Protein AF-J2W4T3-F1 (afdb_monomer_lite)

Structure (mmCIF, N/CA/C/O backbone):
data_AF-J2W4T3-F1
#
_entry.id   AF-J2W4T3-F1
#
loop_
_atom_site.group_PDB
_atom_site.id
_atom_site.type_symbol
_atom_site.label_atom_id
_atom_site.label_alt_id
_atom_site.label_comp_id
_atom_site.label_asym_id
_atom_site.label_entity_id
_atom_site.label_seq_id
_atom_site.pdbx_PDB_ins_code
_atom_site.Cartn_x
_atom_site.Cartn_y
_atom_site.Cartn_z
_atom_site.occupancy
_atom_site.B_iso_or_equiv
_atom_site.auth_seq_id
_atom_site.auth_comp_id
_atom_site.auth_asym_id
_atom_site.auth_atom_id
_atom_site.pdbx_PDB_model_num
ATOM 1 N N . MET A 1 1 ? -8.873 -14.951 1.286 1.00 55.41 1 MET A N 1
ATOM 2 C CA . MET A 1 1 ? -9.995 -14.727 2.225 1.00 55.41 1 MET A CA 1
ATOM 3 C C . MET A 1 1 ? -11.202 -14.258 1.427 1.00 55.41 1 MET A C 1
ATOM 5 O O . MET A 1 1 ? -11.009 -13.581 0.425 1.00 55.41 1 MET A O 1
ATOM 9 N N . SER A 1 2 ? -12.417 -14.657 1.803 1.00 77.69 2 SER A N 1
ATOM 10 C CA . SER A 1 2 ? -13.647 -14.138 1.191 1.00 77.69 2 SER A CA 1
ATOM 11 C C . SER A 1 2 ? -13.849 -12.677 1.593 1.00 77.69 2 SER A C 1
ATOM 13 O O . SER A 1 2 ? -13.756 -12.369 2.780 1.00 77.69 2 SER A O 1
ATOM 15 N N . GLN A 1 3 ? -14.115 -11.795 0.626 1.00 90.12 3 GLN A N 1
ATOM 16 C CA . GLN A 1 3 ? -14.359 -10.380 0.916 1.00 90.12 3 GLN A CA 1
ATOM 17 C C . GLN A 1 3 ? -15.660 -10.198 1.709 1.00 90.12 3 GLN A C 1
ATOM 19 O O . GLN A 1 3 ? -16.648 -10.890 1.461 1.00 90.12 3 GLN A O 1
ATOM 24 N N . ILE A 1 4 ? -15.676 -9.234 2.626 1.00 94.81 4 ILE A N 1
ATOM 25 C CA . ILE A 1 4 ? -16.878 -8.778 3.334 1.00 94.81 4 ILE A CA 1
ATOM 26 C C . ILE A 1 4 ? -17.495 -7.645 2.508 1.00 94.81 4 ILE A C 1
ATOM 28 O O . ILE A 1 4 ? -16.775 -6.778 2.019 1.00 94.81 4 ILE A O 1
ATOM 32 N N . SER A 1 5 ? -18.811 -7.616 2.305 1.00 96.75 5 SER A N 1
ATOM 33 C CA . SER A 1 5 ? -19.434 -6.466 1.631 1.00 96.75 5 SER A CA 1
ATOM 34 C C . SER A 1 5 ? -19.466 -5.246 2.550 1.00 96.75 5 SER A C 1
ATOM 36 O O . SER A 1 5 ? -19.695 -5.372 3.755 1.00 96.75 5 SER A O 1
ATOM 38 N N . LEU A 1 6 ? -19.282 -4.046 1.994 1.00 97.06 6 LEU A N 1
ATOM 39 C CA . LEU A 1 6 ? -19.360 -2.801 2.759 1.00 97.06 6 LEU A CA 1
ATOM 40 C C . LEU A 1 6 ? -20.733 -2.636 3.424 1.00 97.06 6 LEU A C 1
ATOM 42 O O . LEU A 1 6 ? -20.820 -2.158 4.550 1.00 97.06 6 LEU A O 1
ATOM 46 N N . THR A 1 7 ? -21.803 -3.095 2.771 1.00 97.12 7 THR A N 1
ATOM 47 C CA . THR A 1 7 ? -23.155 -3.116 3.343 1.00 97.12 7 THR A CA 1
ATOM 48 C C . THR A 1 7 ? -23.229 -3.986 4.598 1.00 97.12 7 THR A C 1
ATOM 50 O O . THR A 1 7 ? -23.752 -3.533 5.615 1.00 97.12 7 THR A O 1
ATOM 53 N N . ALA A 1 8 ? -22.670 -5.202 4.563 1.00 96.88 8 ALA A N 1
ATOM 54 C CA . ALA A 1 8 ? -22.619 -6.072 5.738 1.00 96.88 8 ALA A CA 1
ATOM 55 C C . ALA A 1 8 ? -21.753 -5.463 6.850 1.00 96.88 8 ALA A C 1
ATOM 57 O O . ALA A 1 8 ? -22.151 -5.464 8.012 1.00 96.88 8 ALA A O 1
ATOM 58 N N . LEU A 1 9 ? -20.611 -4.875 6.489 1.00 96.81 9 LEU A N 1
ATOM 59 C CA . LEU A 1 9 ? -19.721 -4.198 7.428 1.00 96.81 9 LEU A CA 1
ATOM 60 C C . LEU A 1 9 ? -20.410 -2.990 8.103 1.00 96.81 9 LEU A C 1
ATOM 62 O O . LEU A 1 9 ? -20.311 -2.804 9.316 1.00 96.81 9 LEU A O 1
ATOM 66 N N . ASN A 1 10 ? -21.172 -2.193 7.349 1.00 97.62 10 ASN A N 1
ATOM 67 C CA . ASN A 1 10 ? -21.945 -1.069 7.883 1.00 97.62 10 ASN A CA 1
ATOM 68 C C . ASN A 1 10 ? -23.034 -1.515 8.871 1.00 97.62 10 ASN A C 1
ATOM 70 O O . ASN A 1 10 ? -23.264 -0.824 9.860 1.00 97.62 10 ASN A O 1
ATOM 74 N N . ALA A 1 11 ? -23.678 -2.658 8.620 1.00 97.38 11 ALA A N 1
ATOM 75 C CA . ALA A 1 11 ? -24.748 -3.200 9.461 1.00 97.38 11 ALA A CA 1
ATOM 76 C C . ALA A 1 11 ? -24.248 -4.019 10.669 1.00 97.38 11 ALA A C 1
ATOM 78 O O . ALA A 1 11 ? -25.031 -4.324 11.567 1.00 97.38 11 ALA A O 1
ATOM 79 N N . ALA A 1 12 ? -22.964 -4.386 10.698 1.00 97.19 12 ALA A N 1
ATOM 80 C CA . ALA A 1 12 ? -22.372 -5.196 11.757 1.00 97.19 12 ALA A CA 1
ATOM 81 C C . ALA A 1 12 ? -22.423 -4.508 13.135 1.00 97.19 12 ALA A C 1
ATOM 83 O O . ALA A 1 12 ? -22.453 -3.273 13.246 1.00 97.19 12 ALA A O 1
ATOM 84 N N . SER A 1 13 ? -22.359 -5.299 14.210 1.00 97.31 13 SER A N 1
ATOM 85 C CA . SER A 1 13 ? -22.199 -4.752 15.561 1.00 97.31 13 SER A CA 1
ATOM 86 C C . SER A 1 13 ? -20.886 -3.957 15.678 1.00 97.31 13 SER A C 1
ATOM 88 O O . SER A 1 13 ? -19.971 -4.127 14.870 1.00 97.31 13 SER A O 1
ATOM 90 N N . LYS A 1 14 ? -20.758 -3.069 16.679 1.00 96.06 14 LYS A N 1
ATOM 91 C CA . LYS A 1 14 ? -19.493 -2.333 16.900 1.00 96.06 14 LYS A CA 1
ATOM 92 C C . LYS A 1 14 ? -18.322 -3.302 17.109 1.00 96.06 14 LYS A C 1
ATOM 94 O O . LYS A 1 14 ? -17.256 -3.076 16.549 1.00 96.06 14 LYS A O 1
ATOM 99 N N . ALA A 1 15 ? -18.537 -4.384 17.859 1.00 95.94 15 ALA A N 1
ATOM 100 C CA . ALA A 1 15 ? -17.515 -5.395 18.116 1.00 95.94 15 ALA A CA 1
ATOM 101 C C . ALA A 1 15 ? -17.082 -6.117 16.830 1.00 95.94 15 ALA A C 1
ATOM 103 O O . ALA A 1 15 ? -15.888 -6.201 16.556 1.00 95.94 15 ALA A O 1
ATOM 104 N N . ASP A 1 16 ? -18.038 -6.553 16.005 1.00 96.00 16 ASP A N 1
ATOM 105 C CA . ASP A 1 16 ? -17.740 -7.262 14.753 1.00 96.00 16 ASP A CA 1
ATOM 106 C C . ASP A 1 16 ? -17.075 -6.348 13.719 1.00 96.00 16 ASP A C 1
ATOM 108 O O . ASP A 1 16 ? -16.174 -6.776 13.004 1.00 96.00 16 ASP A O 1
ATOM 112 N N . PHE A 1 17 ? -17.471 -5.072 13.659 1.00 96.44 17 PHE A N 1
ATOM 113 C CA . PHE A 1 17 ? -16.825 -4.081 12.797 1.00 96.44 17 PHE A CA 1
ATOM 114 C C . PHE A 1 17 ? -15.358 -3.863 13.186 1.00 96.44 17 PHE A C 1
ATOM 116 O O . PHE A 1 17 ? -14.479 -3.865 12.324 1.00 96.44 17 PHE A O 1
ATOM 123 N N . VAL A 1 18 ? -15.088 -3.697 14.486 1.00 95.56 18 VAL A N 1
ATOM 124 C CA . VAL A 1 18 ? -13.724 -3.518 15.001 1.00 95.56 18 VAL A CA 1
ATOM 125 C C . VAL A 1 18 ? -12.886 -4.766 14.747 1.00 95.56 18 VAL A C 1
ATOM 127 O O . VAL A 1 18 ? -11.765 -4.648 14.262 1.00 95.56 18 VAL A O 1
ATOM 130 N N . ALA A 1 19 ? -13.438 -5.955 15.001 1.00 93.62 19 ALA A N 1
ATOM 131 C CA . ALA A 1 19 ? -12.760 -7.222 14.748 1.00 93.62 19 ALA A CA 1
ATOM 132 C C . ALA A 1 19 ? -12.452 -7.424 13.257 1.00 93.62 19 ALA A C 1
ATOM 134 O O . ALA A 1 19 ? -11.342 -7.822 12.911 1.00 93.62 19 ALA A O 1
ATOM 135 N N . ALA A 1 20 ? -13.397 -7.097 12.369 1.00 94.06 20 ALA A N 1
ATOM 136 C CA . ALA A 1 20 ? -13.199 -7.201 10.928 1.00 94.06 20 ALA A CA 1
ATOM 137 C C . ALA A 1 20 ? -12.062 -6.293 10.439 1.00 94.06 20 ALA A C 1
ATOM 139 O O . ALA A 1 20 ? -11.274 -6.707 9.595 1.00 94.06 20 ALA A O 1
ATOM 140 N N . LEU A 1 21 ? -11.944 -5.073 10.974 1.00 94.19 21 LEU A N 1
ATOM 141 C CA . LEU A 1 21 ? -10.917 -4.114 10.554 1.00 94.19 21 LEU A CA 1
ATOM 142 C C . LEU A 1 21 ? -9.637 -4.136 11.408 1.00 94.19 21 LEU A C 1
ATOM 144 O O . LEU A 1 21 ? -8.753 -3.308 11.181 1.00 94.19 21 LEU A O 1
ATOM 148 N N . ALA A 1 22 ? -9.506 -5.069 12.356 1.00 87.69 22 ALA A N 1
ATOM 149 C CA . ALA A 1 22 ? -8.415 -5.095 13.336 1.00 87.69 22 ALA A CA 1
ATOM 150 C C . ALA A 1 22 ? -7.016 -5.120 12.695 1.00 87.69 22 ALA A C 1
ATOM 152 O O . ALA A 1 22 ? -6.094 -4.487 13.204 1.00 87.69 22 ALA A O 1
ATOM 153 N N . ASN A 1 23 ? -6.882 -5.788 11.546 1.00 85.44 23 ASN A N 1
ATOM 154 C CA . ASN A 1 23 ? -5.618 -5.912 10.820 1.00 85.44 23 ASN A CA 1
ATOM 155 C C . ASN A 1 23 ? -5.468 -4.904 9.671 1.00 85.44 23 ASN A C 1
ATOM 157 O O . ASN A 1 23 ? -4.513 -4.993 8.907 1.00 85.44 23 ASN A O 1
ATOM 161 N N . ILE A 1 24 ? -6.373 -3.935 9.500 1.00 91.62 24 ILE A N 1
ATOM 162 C CA . ILE A 1 24 ? -6.215 -2.915 8.446 1.00 91.62 24 ILE A CA 1
ATOM 163 C C . ILE A 1 24 ? -5.084 -1.944 8.781 1.00 91.62 24 ILE A C 1
ATOM 165 O O . ILE A 1 24 ? -4.341 -1.527 7.890 1.00 91.62 24 ILE A O 1
ATOM 169 N N . VAL A 1 25 ? -4.942 -1.598 10.060 1.00 88.56 25 VAL A N 1
ATOM 170 C CA . VAL A 1 25 ? -3.813 -0.824 10.571 1.00 88.56 25 VAL A CA 1
ATOM 171 C C . VAL A 1 25 ? -3.180 -1.608 11.705 1.00 88.56 25 VAL A C 1
ATOM 173 O O . VAL A 1 25 ? -3.827 -1.893 12.710 1.00 88.56 25 VAL A O 1
ATOM 176 N N . GLU A 1 26 ? -1.913 -1.959 11.516 1.00 82.06 26 GLU A N 1
ATOM 177 C CA . GLU A 1 26 ? -1.178 -2.847 12.409 1.00 82.06 26 GLU A CA 1
ATOM 178 C C . GLU A 1 26 ? -1.261 -2.398 13.881 1.00 82.06 26 GLU A C 1
ATOM 180 O O . GLU A 1 26 ? -1.012 -1.231 14.205 1.00 82.06 26 GLU A O 1
ATOM 185 N N . TYR A 1 27 ? -1.633 -3.333 14.763 1.00 79.94 27 TYR A N 1
ATOM 186 C CA . TYR A 1 27 ? -1.699 -3.163 16.222 1.00 79.94 27 TYR A CA 1
ATOM 187 C C . TYR A 1 27 ? -2.449 -1.903 16.708 1.00 79.94 27 TYR A C 1
ATOM 189 O O . TYR A 1 27 ? -2.149 -1.376 17.779 1.00 79.94 27 TYR A O 1
ATOM 197 N N . SER A 1 28 ? -3.428 -1.408 15.939 1.00 87.81 28 SER A N 1
ATOM 198 C CA . SER A 1 28 ? -4.096 -0.122 16.204 1.00 87.81 28 SER A CA 1
ATOM 199 C C . SER A 1 28 ? -5.632 -0.217 16.186 1.00 87.81 28 SER A C 1
ATOM 201 O O . SER A 1 28 ? -6.285 0.459 15.384 1.00 87.81 28 SER A O 1
ATOM 203 N N . PRO A 1 29 ? -6.245 -1.011 17.091 1.00 88.56 29 PRO A N 1
ATOM 204 C CA . PRO A 1 29 ? -7.697 -1.235 17.115 1.00 88.56 29 PRO A CA 1
ATOM 205 C C . PRO A 1 29 ? -8.511 0.048 17.345 1.00 88.56 29 PRO A C 1
ATOM 207 O O . PRO A 1 29 ? -9.623 0.174 16.833 1.00 88.56 29 PRO A O 1
ATOM 210 N N . TRP A 1 30 ? -7.929 1.045 18.021 1.00 91.88 30 TRP A N 1
ATOM 211 C CA . TRP A 1 30 ? -8.551 2.348 18.283 1.00 91.88 30 TRP A CA 1
ATOM 212 C C . TRP A 1 30 ? -8.991 3.086 17.004 1.00 91.88 30 TRP A C 1
ATOM 214 O O . TRP A 1 30 ? -9.928 3.887 17.033 1.00 91.88 30 TRP A O 1
ATOM 224 N N . ILE A 1 31 ? -8.343 2.820 15.863 1.00 94.62 31 ILE A N 1
ATOM 225 C CA . ILE A 1 31 ? -8.734 3.393 14.568 1.00 94.62 31 ILE A CA 1
ATOM 226 C C . ILE A 1 31 ? -10.064 2.787 14.124 1.00 94.62 31 ILE A C 1
ATOM 228 O O . ILE A 1 31 ? -10.989 3.520 13.777 1.00 94.62 31 ILE A O 1
ATOM 232 N N . ALA A 1 32 ? -10.190 1.460 14.182 1.00 94.69 32 ALA A N 1
ATOM 233 C CA . ALA A 1 32 ? -11.428 0.771 13.837 1.00 94.69 32 ALA A CA 1
ATOM 234 C C . ALA A 1 32 ? -12.574 1.156 14.790 1.00 94.69 32 ALA A C 1
ATOM 236 O O . ALA A 1 32 ? -13.708 1.333 14.349 1.00 94.69 32 ALA A O 1
ATOM 237 N N . GLU A 1 33 ? -12.279 1.372 16.075 1.00 94.75 33 GLU A N 1
ATOM 238 C CA . GLU A 1 33 ? -13.254 1.857 17.060 1.00 94.75 33 GLU A CA 1
ATOM 239 C C . GLU A 1 33 ? -13.810 3.240 16.696 1.00 94.75 33 GLU A C 1
ATOM 241 O O . GLU A 1 33 ? -15.029 3.421 16.701 1.00 94.75 33 GLU A O 1
ATOM 246 N N . LYS A 1 34 ? -12.940 4.187 16.312 1.00 95.25 34 LYS A N 1
ATOM 247 C CA . LYS A 1 34 ? -13.344 5.522 15.831 1.00 95.25 34 LYS A CA 1
ATOM 248 C C . LYS A 1 34 ? -14.129 5.462 14.522 1.00 95.25 34 LYS A C 1
ATOM 250 O O . LYS A 1 34 ? -15.055 6.244 14.321 1.00 95.25 34 LYS A O 1
ATOM 255 N N . LEU A 1 35 ? -13.761 4.559 13.615 1.00 96.94 35 LEU A N 1
ATOM 256 C CA . LEU A 1 35 ? -14.474 4.375 12.349 1.00 96.94 35 LEU A CA 1
ATOM 257 C C . LEU A 1 35 ? -15.879 3.810 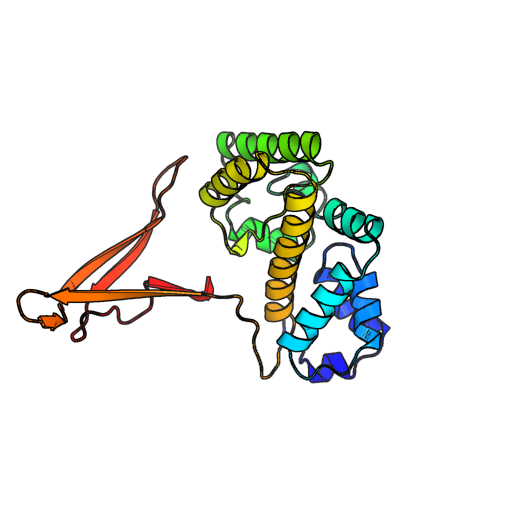12.565 1.00 96.94 35 LEU A C 1
ATOM 259 O O . LEU A 1 35 ? -16.807 4.207 11.863 1.00 96.94 35 LEU A O 1
ATOM 263 N N . ALA A 1 36 ? -16.060 2.937 13.559 1.00 96.94 36 ALA A N 1
ATOM 264 C CA . ALA A 1 36 ? -17.358 2.344 13.862 1.00 96.94 36 ALA A CA 1
ATOM 265 C C . ALA A 1 36 ? -18.429 3.396 14.205 1.00 96.94 36 ALA A C 1
ATOM 267 O O . ALA A 1 36 ? -19.612 3.147 13.964 1.00 96.94 36 ALA A O 1
ATOM 268 N N . GLU A 1 37 ? -18.012 4.546 14.744 1.00 96.31 37 GLU A N 1
ATOM 269 C CA . GLU A 1 37 ? -18.859 5.681 15.143 1.00 96.31 37 GLU A CA 1
ATOM 270 C C . GLU A 1 37 ? -19.229 6.607 13.973 1.00 96.31 37 GLU A C 1
ATOM 272 O O . GLU A 1 37 ? -20.174 7.380 14.085 1.00 96.31 37 GLU A O 1
ATOM 277 N N . GLN A 1 38 ? -18.519 6.515 12.844 1.00 96.38 38 GLN A N 1
ATOM 278 C CA . GLN A 1 38 ? -18.736 7.351 11.652 1.00 96.38 38 GLN A CA 1
ATOM 279 C C . GLN A 1 38 ? -19.571 6.660 10.569 1.00 96.38 38 GLN A C 1
ATOM 281 O O . GLN A 1 38 ? -19.825 7.231 9.510 1.00 96.38 38 GLN A O 1
ATOM 286 N N . ARG A 1 39 ? -19.984 5.417 10.821 1.00 95.50 39 ARG A N 1
ATOM 287 C CA . ARG A 1 39 ? -20.839 4.651 9.917 1.00 95.50 39 ARG A CA 1
ATOM 288 C C . ARG A 1 39 ? -22.224 5.297 9.763 1.00 95.50 39 ARG A C 1
ATOM 290 O O . ARG A 1 39 ? -22.716 5.907 10.712 1.00 95.50 39 ARG A O 1
ATOM 297 N N . PRO A 1 40 ? -22.906 5.074 8.625 1.00 97.44 40 PRO A N 1
ATOM 298 C CA . PRO A 1 40 ? -22.497 4.221 7.503 1.00 97.44 40 PRO A CA 1
ATOM 299 C C . PRO A 1 40 ? -21.560 4.920 6.508 1.00 97.44 40 PRO A C 1
ATOM 301 O O . PRO A 1 40 ? -21.648 6.126 6.293 1.00 97.44 40 PRO A O 1
ATOM 304 N N . PHE A 1 41 ? -20.709 4.136 5.841 1.00 98.00 41 PHE A N 1
ATOM 305 C CA . PHE A 1 41 ? -19.888 4.599 4.717 1.00 98.00 41 PHE A CA 1
ATOM 306 C C . PHE A 1 41 ? -20.541 4.249 3.376 1.00 98.00 41 PHE A C 1
ATOM 308 O O . PHE A 1 41 ? -20.997 3.123 3.183 1.00 98.00 41 PHE A O 1
ATOM 315 N N . ALA A 1 42 ? -20.542 5.188 2.434 1.00 96.56 42 ALA A N 1
ATOM 316 C CA . ALA A 1 42 ? -21.079 5.018 1.085 1.00 96.56 42 ALA A CA 1
ATOM 317 C C . ALA A 1 42 ? -20.154 4.210 0.157 1.00 96.56 42 ALA A C 1
ATOM 319 O O . ALA A 1 42 ? -20.618 3.673 -0.842 1.00 96.56 42 ALA A O 1
ATOM 320 N N . GLY A 1 43 ? -18.859 4.130 0.475 1.00 96.94 43 GLY A N 1
ATOM 321 C CA . GLY A 1 43 ? -17.860 3.462 -0.356 1.00 96.94 43 GLY A CA 1
ATOM 322 C C . GLY A 1 43 ? -16.510 3.281 0.341 1.00 96.94 43 GLY A C 1
ATOM 323 O O . GLY A 1 43 ? -16.256 3.865 1.401 1.00 96.94 43 GLY A O 1
ATOM 324 N N . LEU A 1 44 ? -15.623 2.497 -0.274 1.00 96.69 44 LEU A N 1
ATOM 325 C CA . LEU A 1 44 ? -14.249 2.276 0.178 1.00 96.69 44 LEU A CA 1
ATOM 326 C C . LEU A 1 44 ? -13.433 3.565 0.201 1.00 96.69 44 LEU A C 1
ATOM 328 O O . LEU A 1 44 ? -12.639 3.750 1.122 1.00 96.69 44 LEU A O 1
ATOM 332 N N . ASN A 1 45 ? -13.634 4.476 -0.758 1.00 96.81 45 ASN A N 1
ATOM 333 C CA . ASN A 1 45 ? -12.924 5.757 -0.754 1.00 96.81 45 ASN A CA 1
ATOM 334 C C . ASN A 1 45 ? -13.286 6.588 0.486 1.00 96.81 45 ASN A C 1
ATOM 336 O O . ASN A 1 45 ? -12.403 7.187 1.095 1.00 96.81 45 ASN A O 1
ATOM 340 N N . GLN A 1 46 ? -14.559 6.589 0.904 1.00 97.81 46 GLN A N 1
ATOM 341 C CA . GLN A 1 46 ? -14.985 7.304 2.112 1.00 97.81 46 GLN A CA 1
ATOM 342 C C . GLN A 1 46 ? -14.455 6.632 3.384 1.00 97.81 46 GLN A C 1
ATOM 344 O O . GLN A 1 46 ? -13.962 7.324 4.272 1.00 97.81 46 GLN A O 1
ATOM 349 N N . LEU A 1 47 ? -14.513 5.297 3.462 1.00 97.88 47 LEU A N 1
ATOM 350 C CA . LEU A 1 47 ? -13.966 4.535 4.588 1.00 97.88 47 LEU A CA 1
ATOM 351 C C . LEU A 1 47 ? -12.456 4.780 4.752 1.00 97.88 47 LEU A C 1
ATOM 353 O O . LEU A 1 47 ? -11.985 5.050 5.856 1.00 97.88 47 LEU A O 1
ATOM 357 N N . HIS A 1 48 ? -11.694 4.734 3.657 1.00 97.88 48 HIS A N 1
ATOM 358 C CA 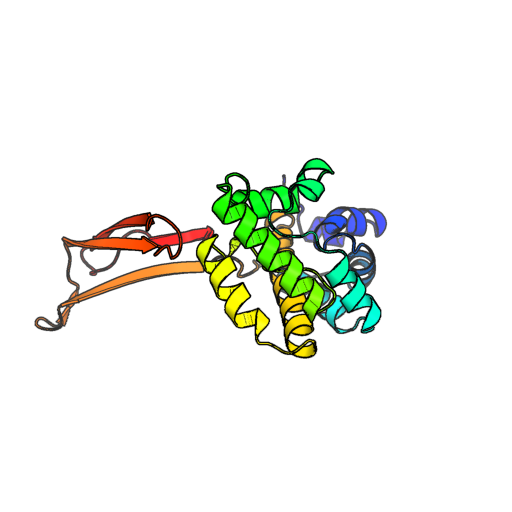. HIS A 1 48 ? -10.252 4.985 3.685 1.00 97.88 48 HIS A CA 1
ATOM 359 C C . HIS A 1 48 ? -9.920 6.444 4.021 1.00 97.88 48 HIS A C 1
ATOM 361 O O . HIS A 1 48 ? -9.017 6.699 4.818 1.00 97.88 48 HIS A O 1
ATOM 367 N N . ALA A 1 49 ? -10.684 7.407 3.497 1.00 97.75 49 ALA A N 1
ATOM 368 C CA . ALA A 1 49 ? -10.525 8.814 3.859 1.00 97.75 49 ALA A CA 1
ATOM 369 C C . ALA A 1 49 ? -10.787 9.056 5.355 1.00 97.75 49 ALA A C 1
ATOM 371 O O . ALA A 1 49 ? -10.008 9.752 6.006 1.00 97.75 49 ALA A O 1
ATOM 372 N N . ALA A 1 50 ? -11.831 8.440 5.921 1.00 97.94 50 ALA A N 1
ATOM 373 C CA . ALA A 1 50 ? -12.125 8.508 7.351 1.00 97.94 50 ALA A CA 1
ATOM 374 C C . ALA A 1 50 ? -11.009 7.872 8.197 1.00 97.94 50 ALA A C 1
ATOM 376 O O . ALA A 1 50 ? -10.654 8.402 9.250 1.00 97.94 50 ALA A O 1
ATOM 377 N N . LEU A 1 51 ? -10.407 6.777 7.719 1.00 97.50 51 LEU A N 1
ATOM 378 C CA . LEU A 1 51 ? -9.266 6.128 8.368 1.00 97.50 51 LEU A CA 1
ATOM 379 C C . LEU A 1 51 ? -8.061 7.069 8.418 1.00 97.50 51 LEU A C 1
ATOM 381 O O . LEU A 1 51 ? -7.465 7.261 9.478 1.00 97.50 51 LEU A O 1
ATOM 385 N N . MET A 1 52 ? -7.726 7.697 7.289 1.00 97.62 52 MET A N 1
ATOM 386 C CA . MET A 1 52 ? -6.624 8.656 7.223 1.00 97.62 52 MET A CA 1
ATOM 387 C C . MET A 1 52 ? -6.884 9.881 8.097 1.00 97.62 52 MET A C 1
ATOM 389 O O . MET A 1 52 ? -5.979 10.320 8.806 1.00 97.62 52 MET A O 1
ATOM 393 N N . ALA A 1 53 ? -8.118 10.390 8.107 1.00 97.31 53 ALA A N 1
ATOM 394 C CA . ALA A 1 53 ? -8.514 11.492 8.973 1.00 97.31 53 ALA A CA 1
ATOM 395 C C . ALA A 1 53 ? -8.386 11.121 10.460 1.00 97.31 53 ALA A C 1
ATOM 397 O O . ALA A 1 53 ? -7.879 11.921 11.242 1.00 97.31 53 ALA A O 1
ATOM 398 N N . ALA A 1 54 ? -8.768 9.900 10.852 1.00 96.44 54 ALA A N 1
ATOM 399 C CA . ALA A 1 54 ? -8.628 9.423 12.227 1.00 96.44 54 ALA A CA 1
ATOM 400 C C . ALA A 1 54 ? -7.159 9.348 12.678 1.00 96.44 54 ALA A C 1
ATOM 402 O O . ALA A 1 54 ? -6.860 9.711 13.814 1.00 96.44 54 ALA A O 1
ATOM 403 N N . ILE A 1 55 ? -6.244 8.931 11.794 1.00 95.81 55 ILE A N 1
ATOM 404 C CA . ILE A 1 55 ? -4.799 8.933 12.073 1.00 95.81 55 ILE A CA 1
ATOM 405 C C . ILE A 1 55 ? -4.277 10.369 12.185 1.00 95.81 55 ILE A C 1
ATOM 407 O O . ILE A 1 55 ? -3.592 10.709 13.146 1.00 95.81 55 ILE A O 1
ATOM 411 N N . GLN A 1 56 ? -4.615 11.230 11.224 1.00 95.06 56 GLN A N 1
ATOM 412 C CA . GLN A 1 56 ? -4.118 12.608 11.164 1.00 95.06 56 GLN A CA 1
ATOM 413 C C . GLN A 1 56 ? -4.633 13.489 12.307 1.00 95.06 56 GLN A C 1
ATOM 415 O O . GLN A 1 56 ? -3.915 14.382 12.746 1.00 95.06 56 GLN A O 1
ATOM 420 N N . ALA A 1 57 ? -5.848 13.233 12.795 1.00 95.06 57 ALA A N 1
ATOM 421 C CA . ALA A 1 57 ? -6.442 13.942 13.925 1.00 95.06 57 ALA A CA 1
ATOM 422 C C . ALA A 1 57 ? -6.014 13.386 15.294 1.00 95.06 57 ALA A C 1
ATOM 424 O O . ALA A 1 57 ? -6.370 13.966 16.317 1.00 95.06 57 ALA A O 1
ATOM 425 N N . ALA A 1 58 ? -5.305 12.253 15.340 1.00 94.81 58 ALA A N 1
ATOM 426 C CA . ALA A 1 58 ? -4.782 11.718 16.590 1.00 94.81 58 ALA A CA 1
ATOM 427 C C . ALA A 1 58 ? -3.649 12.599 17.135 1.00 94.81 58 ALA A C 1
ATOM 429 O O . ALA A 1 58 ? -2.890 13.196 16.369 1.00 94.81 58 ALA A O 1
ATOM 430 N N . GLU A 1 59 ? -3.515 12.629 18.460 1.00 95.06 59 GLU A N 1
ATOM 431 C CA . GLU A 1 59 ? -2.421 13.334 19.125 1.00 95.06 59 GLU A CA 1
ATOM 432 C C . GLU A 1 59 ? -1.050 12.850 18.612 1.00 95.06 59 GLU A C 1
ATOM 434 O O . GLU A 1 59 ? -0.904 11.663 18.285 1.00 95.06 59 GLU A O 1
ATOM 439 N N . PRO A 1 60 ? -0.022 13.719 18.573 1.00 93.56 60 PRO A N 1
ATOM 440 C CA . PRO A 1 60 ? 1.296 13.369 18.038 1.00 93.56 60 PRO A CA 1
ATOM 441 C C . PRO A 1 60 ? 1.898 12.090 18.638 1.00 93.56 60 PRO A C 1
ATOM 443 O O . PRO A 1 60 ? 2.485 11.285 17.914 1.00 93.56 60 PRO A O 1
ATOM 446 N N . ASP A 1 61 ? 1.700 11.858 19.938 1.00 93.12 61 ASP A N 1
ATOM 447 C CA . ASP A 1 61 ? 2.195 10.657 20.619 1.00 93.12 61 ASP A CA 1
ATOM 448 C C . ASP A 1 61 ? 1.477 9.382 20.161 1.00 93.12 61 ASP A C 1
ATOM 450 O O . ASP A 1 61 ? 2.110 8.335 20.019 1.00 93.12 61 ASP A O 1
ATOM 454 N N . ALA A 1 62 ? 0.178 9.463 19.861 1.00 92.88 62 ALA A N 1
ATOM 455 C CA . ALA A 1 62 ? -0.586 8.342 19.322 1.00 92.88 62 ALA A CA 1
ATOM 456 C C . ALA A 1 62 ? -0.167 8.023 17.878 1.00 92.88 62 ALA A C 1
ATOM 458 O O . ALA A 1 62 ? -0.024 6.852 17.523 1.00 92.88 62 ALA A O 1
ATOM 459 N N . GLN A 1 63 ? 0.105 9.048 17.059 1.00 94.56 63 GLN A N 1
ATOM 460 C CA . GLN A 1 63 ? 0.677 8.858 15.721 1.00 94.56 63 GLN A CA 1
ATOM 461 C C . GLN A 1 63 ? 2.051 8.187 15.794 1.00 94.56 63 GL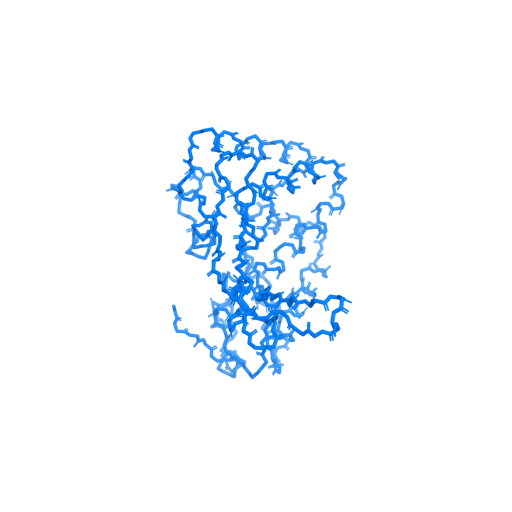N A C 1
ATOM 463 O O . GLN A 1 63 ? 2.325 7.242 15.056 1.00 94.56 63 GLN A O 1
ATOM 468 N N . LEU A 1 64 ? 2.915 8.637 16.705 1.00 93.94 64 LEU A N 1
ATOM 469 C CA . LEU A 1 64 ? 4.242 8.057 16.873 1.00 93.94 64 LEU A CA 1
ATOM 470 C C . LEU A 1 64 ? 4.182 6.628 17.428 1.00 93.94 64 LEU A C 1
ATOM 472 O O . LEU A 1 64 ? 4.957 5.780 16.989 1.00 93.94 64 LEU A O 1
ATOM 476 N N . ALA A 1 65 ? 3.259 6.339 18.347 1.00 92.88 65 ALA A N 1
ATOM 477 C CA . ALA A 1 65 ? 3.015 4.989 18.848 1.00 92.88 65 ALA A CA 1
ATOM 478 C C . ALA A 1 65 ? 2.563 4.044 17.725 1.00 92.88 65 ALA A C 1
ATOM 480 O O . ALA A 1 65 ? 3.117 2.955 17.600 1.00 92.88 65 ALA A O 1
ATOM 481 N N . LEU A 1 66 ? 1.643 4.491 16.861 1.00 93.62 66 LEU A N 1
ATOM 482 C CA . LEU A 1 66 ? 1.230 3.765 15.657 1.00 93.62 66 LEU A CA 1
ATOM 483 C C . LEU A 1 66 ? 2.430 3.448 14.749 1.00 93.62 66 LEU A C 1
ATOM 485 O O . LEU A 1 66 ? 2.614 2.305 14.340 1.00 93.62 66 LEU A O 1
ATOM 489 N N . ILE A 1 67 ? 3.271 4.444 14.451 1.00 94.44 67 ILE A N 1
ATOM 490 C CA . ILE A 1 67 ? 4.458 4.247 13.604 1.00 94.44 67 ILE A CA 1
ATOM 491 C C . ILE A 1 67 ? 5.426 3.251 14.261 1.00 94.44 67 ILE A C 1
ATOM 493 O O . ILE A 1 67 ? 5.946 2.360 13.597 1.00 94.44 67 ILE A O 1
ATOM 497 N N . ARG A 1 68 ? 5.661 3.367 15.572 1.00 93.25 68 ARG A N 1
ATOM 498 C CA . ARG A 1 68 ? 6.563 2.476 16.321 1.00 93.25 68 ARG A CA 1
ATOM 499 C C . ARG A 1 68 ? 6.051 1.046 16.441 1.00 93.25 68 ARG A C 1
ATOM 501 O O . ARG A 1 68 ? 6.870 0.142 16.564 1.00 93.25 68 ARG A O 1
ATOM 508 N N . ALA A 1 69 ? 4.736 0.849 16.420 1.00 88.19 69 ALA A N 1
ATOM 509 C CA . ALA A 1 69 ? 4.129 -0.473 16.467 1.00 88.19 69 ALA A CA 1
ATOM 510 C C . ALA A 1 69 ? 4.307 -1.251 15.153 1.00 88.19 69 ALA A C 1
ATOM 512 O O . ALA A 1 69 ? 4.173 -2.471 15.149 1.00 88.19 69 ALA A O 1
ATOM 513 N N . HIS A 1 70 ? 4.620 -0.577 14.041 1.00 87.81 70 HIS A N 1
ATOM 514 C CA . HIS A 1 70 ? 4.786 -1.247 12.757 1.00 87.81 70 HIS A CA 1
ATOM 515 C C . HIS A 1 70 ? 6.021 -2.172 12.759 1.00 87.81 70 HIS A C 1
ATOM 517 O O . HIS A 1 70 ? 7.083 -1.774 13.243 1.00 87.81 70 HIS A O 1
ATOM 523 N N . PRO A 1 71 ? 5.926 -3.403 12.229 1.00 85.75 71 PRO A N 1
ATOM 524 C CA . PRO A 1 71 ? 7.065 -4.310 12.160 1.00 85.75 71 PRO A CA 1
ATOM 525 C C . PRO A 1 71 ? 8.133 -3.802 11.185 1.00 85.75 71 PRO A C 1
ATOM 527 O O . PRO A 1 71 ? 7.844 -3.071 10.236 1.00 85.75 71 PRO A O 1
ATOM 530 N N . ASP A 1 72 ? 9.373 -4.237 11.392 1.00 84.69 72 ASP A N 1
ATOM 531 C CA . ASP A 1 72 ? 10.448 -3.995 10.439 1.00 84.69 72 ASP A CA 1
ATOM 532 C C . ASP A 1 72 ? 10.274 -4.811 9.167 1.00 84.69 72 ASP A C 1
ATOM 534 O O . ASP A 1 72 ? 9.777 -5.945 9.151 1.00 84.69 72 ASP A O 1
ATOM 538 N N . LEU A 1 73 ? 10.856 -4.269 8.104 1.00 82.62 73 LEU A N 1
ATOM 539 C CA . LEU A 1 73 ? 11.105 -5.017 6.888 1.00 82.62 73 LEU A CA 1
ATOM 540 C C . LEU A 1 73 ? 12.229 -6.023 7.087 1.00 82.62 73 LEU A C 1
ATOM 542 O O . LEU A 1 73 ? 13.300 -5.688 7.596 1.00 82.62 73 LEU A O 1
ATOM 546 N N . ALA A 1 74 ? 11.990 -7.243 6.610 1.00 75.69 74 ALA A N 1
ATOM 547 C CA . ALA A 1 74 ? 12.980 -8.302 6.505 1.00 75.69 74 ALA A CA 1
ATOM 548 C C . ALA A 1 74 ? 13.703 -8.633 7.823 1.00 75.69 74 ALA A C 1
ATOM 550 O O . ALA A 1 74 ? 14.842 -9.075 7.794 1.00 75.69 74 ALA A O 1
ATOM 551 N N . ASN A 1 75 ? 13.069 -8.459 8.985 1.00 76.06 75 ASN A N 1
ATOM 552 C CA . ASN A 1 75 ? 13.682 -8.783 10.275 1.00 76.06 75 ASN A CA 1
ATOM 553 C C . ASN A 1 75 ? 13.478 -10.271 10.625 1.00 76.06 75 ASN A C 1
ATOM 555 O O . ASN A 1 75 ? 12.345 -10.714 10.834 1.00 76.06 75 ASN A O 1
ATOM 559 N N . LYS A 1 76 ? 14.569 -11.055 10.704 1.00 64.00 76 LYS A N 1
ATOM 560 C CA . LYS A 1 76 ? 14.519 -12.504 11.010 1.00 64.00 76 LYS A CA 1
ATOM 561 C C . LYS A 1 76 ? 13.803 -12.796 12.327 1.00 64.00 76 LYS A C 1
ATOM 563 O O . LYS A 1 76 ? 13.006 -13.729 12.383 1.00 64.00 76 LYS A O 1
ATOM 568 N N . THR A 1 77 ? 14.059 -11.999 13.360 1.00 60.94 77 THR A N 1
ATOM 569 C CA . THR A 1 77 ? 13.499 -12.205 14.701 1.00 60.94 77 THR A CA 1
ATOM 570 C C . THR A 1 77 ? 11.993 -11.991 14.707 1.00 60.94 77 THR A C 1
ATOM 572 O O . THR A 1 77 ? 11.266 -12.811 15.255 1.00 60.94 77 THR A O 1
ATOM 575 N N . GLN A 1 78 ? 11.499 -10.943 14.045 1.00 63.56 78 GLN A N 1
ATOM 576 C CA . GLN A 1 78 ? 10.058 -10.691 13.956 1.00 63.56 78 GLN A CA 1
ATOM 577 C C . GLN A 1 78 ? 9.339 -11.717 13.074 1.00 63.56 78 GLN A C 1
ATOM 579 O O . GLN A 1 78 ? 8.234 -12.135 13.407 1.00 63.56 78 GLN A O 1
ATOM 584 N N . ARG A 1 79 ? 9.978 -12.202 12.000 1.00 63.50 79 ARG A N 1
ATOM 585 C CA . ARG A 1 79 ? 9.429 -13.311 11.201 1.00 63.50 79 ARG A CA 1
ATOM 586 C C . ARG A 1 79 ? 9.349 -14.608 12.006 1.00 63.50 79 ARG A C 1
ATOM 588 O O . ARG A 1 79 ? 8.339 -15.298 11.928 1.00 63.50 79 ARG A O 1
ATOM 595 N N . ALA A 1 80 ? 10.371 -14.910 12.808 1.00 58.75 80 ALA A N 1
ATOM 596 C CA . ALA A 1 80 ? 10.373 -16.067 13.702 1.00 58.75 80 ALA A CA 1
ATOM 597 C C . ALA A 1 80 ? 9.367 -15.930 14.861 1.00 58.75 80 ALA A C 1
ATOM 599 O O . ALA A 1 80 ? 8.820 -16.933 15.309 1.00 58.75 80 ALA A O 1
ATOM 600 N N . ALA A 1 81 ? 9.101 -14.703 15.319 1.00 59.97 81 ALA A N 1
ATOM 601 C CA . ALA A 1 81 ? 8.131 -14.402 16.374 1.00 59.97 81 ALA A CA 1
ATOM 602 C C . ALA A 1 81 ? 6.664 -14.404 15.898 1.00 59.97 81 ALA A C 1
ATOM 604 O O . ALA A 1 81 ? 5.766 -14.315 16.731 1.00 59.97 81 ALA A O 1
ATOM 605 N N . GLY A 1 82 ? 6.420 -14.533 14.588 1.00 62.66 82 GLY A N 1
ATOM 606 C CA . GLY A 1 82 ? 5.082 -14.559 13.998 1.00 62.66 82 GLY A CA 1
ATOM 607 C C . GLY A 1 82 ? 4.540 -13.160 13.709 1.00 62.66 82 GLY A C 1
ATOM 608 O O . GLY A 1 82 ? 3.828 -12.576 14.523 1.00 62.66 82 GLY A O 1
ATOM 609 N N . LEU A 1 83 ? 4.847 -12.636 12.517 1.00 74.56 83 LEU A N 1
ATOM 610 C CA . LEU A 1 83 ? 4.144 -11.477 11.958 1.00 74.56 83 LEU A CA 1
ATOM 611 C C . LEU A 1 83 ? 2.659 -11.808 11.735 1.00 74.56 83 LEU A C 1
ATOM 613 O O . LEU A 1 83 ? 2.288 -12.977 11.596 1.00 74.56 83 LEU A O 1
ATOM 617 N N . THR A 1 84 ? 1.814 -10.781 11.619 1.00 76.56 84 THR A N 1
ATOM 618 C CA . THR A 1 84 ? 0.449 -10.968 11.107 1.00 76.56 84 THR A CA 1
ATOM 619 C C . THR A 1 84 ? 0.477 -11.596 9.710 1.00 76.56 84 THR A C 1
ATOM 621 O O . THR A 1 84 ? 1.476 -11.511 8.978 1.00 76.56 84 THR A O 1
ATOM 624 N N . ALA A 1 85 ? -0.613 -12.268 9.332 1.00 80.38 85 ALA A N 1
ATOM 625 C CA . ALA A 1 85 ? -0.722 -12.895 8.016 1.00 80.38 85 ALA A CA 1
ATOM 626 C C . ALA A 1 85 ? -0.572 -11.844 6.903 1.00 80.38 85 ALA A C 1
ATOM 628 O O . ALA A 1 85 ? 0.146 -12.058 5.929 1.00 80.38 85 ALA A O 1
ATOM 629 N N . GLU A 1 86 ? -1.154 -10.664 7.110 1.00 81.56 86 GLU A N 1
ATOM 630 C CA . GLU A 1 86 ? -1.111 -9.529 6.198 1.00 81.56 86 GLU A CA 1
ATOM 631 C C . GLU A 1 86 ? 0.321 -9.009 6.012 1.00 81.56 86 GLU A C 1
ATOM 633 O O . GLU A 1 86 ? 0.776 -8.881 4.873 1.00 81.56 86 GLU A O 1
ATOM 638 N N . SER A 1 87 ? 1.068 -8.779 7.101 1.00 78.62 87 SER A N 1
ATOM 639 C CA . SER A 1 87 ? 2.475 -8.363 7.013 1.00 78.62 87 SER A CA 1
ATOM 640 C C . SER A 1 87 ? 3.367 -9.435 6.391 1.00 78.62 87 SER A C 1
ATOM 642 O O . SER A 1 87 ? 4.299 -9.110 5.651 1.00 78.62 87 SER A O 1
ATOM 644 N N . THR A 1 88 ? 3.084 -10.712 6.648 1.00 80.62 88 THR A N 1
ATOM 645 C CA . THR A 1 88 ? 3.804 -11.826 6.020 1.00 80.62 88 THR A CA 1
ATOM 646 C C . THR A 1 88 ? 3.592 -11.825 4.507 1.00 80.62 88 THR A C 1
ATOM 648 O O . THR A 1 88 ? 4.565 -11.824 3.753 1.00 80.62 88 THR A O 1
ATOM 651 N N . ASP A 1 89 ? 2.343 -11.748 4.051 1.00 81.38 89 ASP A N 1
ATOM 652 C CA . ASP A 1 89 ? 2.001 -11.734 2.626 1.00 81.38 89 ASP A CA 1
ATOM 653 C C . ASP A 1 89 ? 2.559 -10.496 1.912 1.00 81.38 89 ASP A C 1
ATOM 655 O O . ASP A 1 89 ? 3.072 -10.592 0.795 1.00 81.38 89 ASP A O 1
ATOM 659 N N . GLU A 1 90 ? 2.518 -9.330 2.560 1.00 83.50 90 GLU A N 1
ATOM 660 C CA . GLU A 1 90 ? 3.114 -8.092 2.053 1.00 83.50 90 GLU A CA 1
ATOM 661 C C . GLU A 1 90 ? 4.617 -8.241 1.810 1.00 83.50 90 GLU A C 1
ATOM 663 O O . GLU A 1 90 ? 5.086 -7.967 0.703 1.00 83.50 90 GLU A O 1
ATOM 668 N N . GLN A 1 91 ? 5.374 -8.722 2.795 1.00 81.81 91 GLN A N 1
ATOM 669 C CA . GLN A 1 91 ? 6.822 -8.875 2.651 1.00 81.81 91 GLN A CA 1
ATOM 670 C C . GLN A 1 91 ? 7.196 -9.985 1.657 1.00 81.81 91 GLN A C 1
ATOM 672 O O . GLN A 1 91 ? 8.109 -9.806 0.845 1.00 81.81 91 GLN A O 1
ATOM 677 N N . ASN A 1 92 ? 6.461 -11.100 1.659 1.00 82.94 92 ASN A N 1
ATOM 678 C CA . ASN A 1 92 ? 6.670 -12.198 0.715 1.00 82.94 92 ASN A CA 1
ATOM 679 C C . ASN A 1 92 ? 6.399 -11.754 -0.734 1.00 82.94 92 ASN A C 1
ATOM 681 O O . ASN A 1 92 ? 7.139 -12.129 -1.644 1.00 82.94 92 ASN A O 1
ATOM 685 N N . SER A 1 93 ? 5.388 -10.904 -0.961 1.00 78.94 93 SER A N 1
ATOM 686 C CA . SER A 1 93 ? 5.069 -10.381 -2.299 1.00 78.94 93 SER A CA 1
ATOM 687 C C . SER A 1 93 ? 6.198 -9.538 -2.908 1.00 78.94 93 SER A C 1
ATOM 689 O O . SER A 1 93 ? 6.373 -9.529 -4.126 1.00 78.94 93 SER A O 1
ATOM 691 N N . ALA A 1 94 ? 7.011 -8.895 -2.063 1.00 78.62 94 ALA A N 1
ATOM 692 C CA . ALA A 1 94 ? 8.189 -8.129 -2.467 1.00 78.62 94 ALA A CA 1
ATOM 693 C C . ALA A 1 94 ? 9.476 -8.981 -2.538 1.00 78.62 94 ALA A C 1
ATOM 695 O O . ALA A 1 94 ? 10.558 -8.457 -2.812 1.00 78.62 94 ALA A O 1
ATOM 696 N N . GLY A 1 95 ? 9.381 -10.296 -2.303 1.00 80.69 95 GLY A N 1
ATOM 697 C CA . GLY A 1 95 ? 10.518 -11.217 -2.334 1.00 80.69 95 GLY A CA 1
ATOM 698 C C . GLY A 1 95 ? 11.472 -11.076 -1.145 1.00 80.69 95 GLY A C 1
ATOM 699 O O . GLY A 1 95 ? 12.612 -11.537 -1.224 1.00 80.69 95 GLY A O 1
ATOM 700 N N . LEU A 1 96 ? 11.032 -10.443 -0.048 1.00 83.19 96 LEU A N 1
ATOM 701 C CA . LEU A 1 96 ? 11.820 -10.321 1.188 1.00 83.19 96 LEU A CA 1
ATOM 702 C C . LEU A 1 96 ? 11.910 -11.649 1.954 1.00 83.19 96 LEU A C 1
ATOM 704 O O . LEU A 1 96 ? 12.647 -11.770 2.930 1.00 83.19 96 LEU A O 1
ATOM 708 N N . ASP A 1 97 ? 11.173 -12.664 1.505 1.00 80.81 97 ASP A N 1
ATOM 709 C CA . ASP A 1 97 ? 11.236 -14.017 2.031 1.00 80.81 97 ASP A CA 1
ATOM 710 C C . ASP A 1 97 ? 12.482 -14.788 1.597 1.00 80.81 97 ASP A C 1
ATOM 712 O O . ASP A 1 97 ? 12.887 -15.724 2.284 1.00 80.81 97 ASP A O 1
ATOM 716 N N . ARG A 1 98 ? 13.089 -14.369 0.483 1.00 81.62 98 ARG A N 1
ATOM 717 C CA . ARG A 1 98 ? 14.199 -15.034 -0.208 1.00 81.62 98 ARG A CA 1
ATOM 718 C C . ARG A 1 98 ? 15.353 -14.058 -0.434 1.00 81.62 98 ARG A C 1
ATOM 720 O O . ARG A 1 98 ? 15.813 -13.864 -1.559 1.00 81.62 98 ARG A O 1
ATOM 727 N N . LEU A 1 99 ? 15.777 -13.398 0.639 1.00 82.62 99 LEU A N 1
ATOM 728 C CA . LEU A 1 99 ? 16.963 -12.544 0.620 1.00 82.62 99 LEU A CA 1
ATOM 729 C C . LEU A 1 99 ? 18.233 -13.391 0.684 1.00 82.62 99 LEU A C 1
ATOM 731 O O . LEU A 1 99 ? 18.321 -14.332 1.472 1.00 82.62 99 LEU A O 1
ATOM 735 N N . SER A 1 100 ? 19.227 -13.013 -0.112 1.00 83.31 100 SER A N 1
ATOM 736 C CA . SER A 1 100 ? 20.613 -13.425 0.107 1.00 83.31 100 SER A CA 1
ATOM 737 C C . SER A 1 100 ? 21.166 -12.812 1.398 1.00 83.31 100 SER A C 1
ATOM 739 O O . SER A 1 100 ? 20.642 -11.815 1.902 1.00 83.31 100 SER A O 1
ATOM 741 N N . ASP A 1 101 ? 22.268 -13.355 1.916 1.00 83.75 101 ASP A N 1
ATOM 742 C CA . ASP A 1 101 ? 22.912 -12.814 3.120 1.00 83.75 101 ASP A CA 1
ATOM 743 C C . ASP A 1 101 ? 23.358 -11.353 2.945 1.00 83.75 101 ASP A C 1
ATOM 745 O O . ASP A 1 101 ? 23.234 -10.547 3.868 1.00 83.75 101 ASP A O 1
ATOM 749 N N . ALA A 1 102 ? 23.816 -10.984 1.744 1.00 83.50 102 ALA A N 1
ATOM 750 C CA . ALA A 1 102 ? 24.211 -9.614 1.426 1.00 83.50 102 ALA A CA 1
ATOM 751 C C . ALA A 1 102 ? 23.015 -8.647 1.433 1.00 83.50 102 ALA A C 1
ATOM 753 O O . ALA A 1 102 ? 23.113 -7.544 1.975 1.00 83.50 102 ALA A O 1
ATOM 754 N N . GLU A 1 103 ? 21.877 -9.060 0.868 1.00 84.94 103 GLU A N 1
ATOM 755 C CA . GLU A 1 103 ? 20.647 -8.265 0.911 1.00 84.94 103 GLU A CA 1
ATOM 756 C C . GLU A 1 103 ? 20.119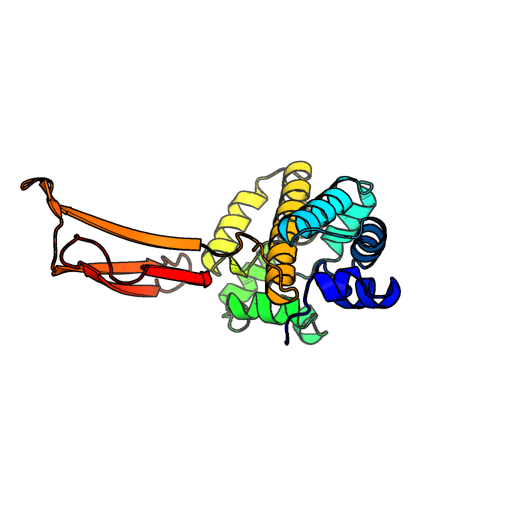 -8.153 2.342 1.00 84.94 103 GLU A C 1
ATOM 758 O O . GLU A 1 103 ? 19.754 -7.063 2.773 1.00 84.94 103 GLU A O 1
ATOM 763 N N . TYR A 1 104 ? 20.139 -9.245 3.108 1.00 84.88 104 TYR A N 1
ATOM 764 C CA . TYR A 1 104 ? 19.730 -9.235 4.508 1.00 84.88 104 TYR A CA 1
ATOM 765 C C . TYR A 1 104 ? 20.562 -8.242 5.333 1.00 84.88 104 TYR A C 1
ATOM 767 O O . TYR A 1 104 ? 20.005 -7.398 6.033 1.00 84.88 104 TYR A O 1
ATOM 775 N N . ALA A 1 105 ? 21.889 -8.262 5.176 1.00 86.69 105 ALA A N 1
ATOM 776 C CA . ALA A 1 105 ? 22.775 -7.294 5.817 1.00 86.69 105 ALA A CA 1
ATOM 777 C C . ALA A 1 105 ? 22.476 -5.846 5.382 1.00 86.69 105 ALA A C 1
ATOM 779 O O . ALA A 1 105 ? 22.588 -4.920 6.188 1.00 86.69 105 ALA A O 1
ATOM 780 N N . ALA A 1 106 ? 22.070 -5.621 4.127 1.00 86.88 106 ALA A N 1
ATOM 781 C CA . ALA A 1 106 ? 21.645 -4.300 3.669 1.00 86.88 106 ALA A CA 1
ATOM 782 C C . ALA A 1 106 ? 20.356 -3.833 4.371 1.00 86.88 106 ALA A C 1
ATOM 784 O O . ALA A 1 106 ? 20.316 -2.697 4.842 1.00 86.88 106 ALA A O 1
ATOM 785 N N . PHE A 1 107 ? 19.351 -4.704 4.511 1.00 88.75 107 PHE A N 1
ATOM 786 C CA . PHE A 1 107 ? 18.110 -4.398 5.234 1.00 88.75 107 PHE A CA 1
ATOM 787 C C . PHE A 1 107 ? 18.325 -4.197 6.742 1.00 88.75 107 PHE A C 1
ATOM 789 O O . PHE A 1 107 ? 17.703 -3.317 7.334 1.00 88.75 107 PHE A O 1
ATOM 796 N N . GLU A 1 108 ? 19.243 -4.928 7.379 1.00 89.38 108 GLU A N 1
ATOM 797 C CA . GLU A 1 108 ? 19.592 -4.656 8.780 1.00 89.38 108 GLU A CA 1
ATOM 798 C C . GLU A 1 108 ? 20.255 -3.288 8.954 1.00 89.38 108 GLU A C 1
ATOM 800 O O . GLU A 1 108 ? 19.884 -2.540 9.859 1.00 89.38 108 GLU A O 1
ATOM 805 N N . ARG A 1 109 ? 21.174 -2.905 8.056 1.00 88.56 109 ARG A N 1
ATOM 806 C CA . ARG A 1 109 ? 21.749 -1.549 8.064 1.00 88.56 109 ARG A CA 1
ATOM 807 C C . ARG A 1 109 ? 20.676 -0.478 7.888 1.00 88.56 109 ARG A C 1
ATOM 809 O O . ARG A 1 109 ? 20.724 0.530 8.587 1.00 88.56 109 ARG A O 1
ATOM 816 N N . VAL A 1 110 ? 19.716 -0.713 6.991 1.00 88.75 110 VAL A N 1
ATOM 817 C CA . VAL A 1 110 ? 18.554 0.162 6.776 1.00 88.75 110 VAL A CA 1
ATOM 818 C C . VAL A 1 110 ? 17.774 0.352 8.075 1.00 88.75 110 VAL A C 1
ATOM 820 O O . VAL A 1 110 ? 17.605 1.482 8.534 1.00 88.75 110 VAL A O 1
ATOM 823 N N . ASN A 1 111 ? 17.350 -0.748 8.698 1.00 91.00 111 ASN A N 1
ATOM 824 C CA . ASN A 1 111 ? 16.529 -0.714 9.906 1.00 91.00 111 ASN A CA 1
ATOM 825 C C . ASN A 1 111 ? 17.255 -0.033 11.075 1.00 91.00 111 ASN A C 1
ATOM 827 O O . ASN A 1 111 ? 16.652 0.782 11.776 1.00 91.00 111 ASN A O 1
ATOM 831 N N . ASN A 1 112 ? 18.544 -0.325 11.268 1.00 92.69 112 ASN A N 1
ATOM 832 C CA . ASN A 1 112 ? 19.334 0.247 12.359 1.00 92.69 112 ASN A CA 1
ATOM 833 C C . ASN A 1 112 ? 19.556 1.751 12.164 1.00 92.69 112 ASN A C 1
ATOM 835 O O . ASN A 1 112 ? 19.189 2.537 13.030 1.00 92.69 112 ASN A O 1
ATOM 839 N N . ALA A 1 113 ? 20.050 2.173 10.995 1.00 94.44 113 ALA A N 1
ATOM 840 C CA . ALA A 1 113 ? 20.318 3.586 10.726 1.00 94.44 113 ALA A CA 1
ATOM 841 C C . ALA A 1 113 ? 19.049 4.450 10.813 1.00 94.44 113 ALA A C 1
ATOM 843 O O . ALA A 1 113 ? 19.086 5.584 11.294 1.00 94.44 113 ALA A O 1
ATOM 844 N N . TYR A 1 114 ? 17.914 3.913 10.360 1.00 95.31 114 TYR A N 1
ATOM 845 C CA . TYR A 1 114 ? 16.647 4.627 10.409 1.00 95.31 114 TYR A CA 1
ATOM 846 C C . TYR A 1 114 ? 16.132 4.778 11.848 1.00 95.31 114 TYR A C 1
ATOM 848 O O . TYR A 1 114 ? 15.697 5.865 12.236 1.00 95.31 114 TYR A O 1
ATOM 856 N N . ARG A 1 115 ? 16.248 3.727 12.670 1.00 93.88 115 ARG A N 1
ATOM 857 C CA . ARG A 1 115 ? 15.917 3.797 14.098 1.00 93.88 115 ARG A CA 1
ATOM 858 C C . ARG A 1 115 ? 16.816 4.747 14.862 1.00 93.88 115 ARG A C 1
ATOM 860 O O . ARG A 1 115 ? 16.296 5.554 15.624 1.00 93.88 115 ARG A O 1
ATOM 867 N N . ASP A 1 116 ? 18.122 4.676 14.641 1.00 96.06 116 ASP A N 1
ATOM 868 C CA . ASP A 1 116 ? 19.087 5.529 15.332 1.00 96.06 116 ASP A CA 1
ATOM 869 C C . ASP A 1 116 ? 18.809 7.009 15.047 1.00 96.06 116 ASP A C 1
ATOM 871 O O . ASP A 1 116 ? 18.893 7.849 15.941 1.00 96.06 116 ASP A O 1
ATOM 875 N N . LYS A 1 117 ? 18.416 7.334 13.807 1.00 97.00 117 LYS A N 1
ATOM 876 C CA . LYS A 1 117 ? 18.126 8.713 13.408 1.00 97.00 117 LYS A CA 1
ATOM 877 C C . LYS A 1 117 ? 16.744 9.203 13.844 1.00 97.00 117 LYS A C 1
ATOM 879 O O . LYS A 1 117 ? 16.614 10.349 14.272 1.00 97.00 117 LYS A O 1
ATOM 884 N N . PHE A 1 118 ? 15.704 8.389 13.667 1.00 96.44 118 PHE A N 1
ATOM 885 C CA . PHE A 1 118 ? 14.314 8.844 13.780 1.00 96.44 118 PHE A CA 1
ATOM 886 C C . PHE A 1 118 ? 13.558 8.266 14.984 1.00 96.44 118 PHE A C 1
ATOM 888 O O . PHE A 1 118 ? 12.525 8.807 15.372 1.00 96.44 118 PHE A O 1
ATOM 895 N N . GLY A 1 119 ? 14.063 7.202 15.612 1.00 94.62 119 GLY A N 1
ATOM 896 C CA . GLY A 1 119 ? 13.453 6.573 16.789 1.00 94.62 119 GLY A CA 1
ATOM 897 C C . GLY A 1 119 ? 12.191 5.755 16.490 1.00 94.62 119 GLY A C 1
ATOM 898 O O . GLY A 1 119 ? 11.369 5.541 17.389 1.00 94.62 119 GLY A O 1
ATOM 899 N N . PHE A 1 120 ? 12.004 5.344 15.234 1.00 94.50 120 PHE A N 1
ATOM 900 C CA . PHE A 1 120 ? 10.898 4.513 14.754 1.00 94.50 120 PHE A CA 1
ATOM 901 C C . PHE A 1 120 ? 11.339 3.698 13.517 1.00 94.50 120 PHE A C 1
ATOM 903 O O . PHE A 1 120 ? 12.375 4.025 12.939 1.00 94.50 120 PHE A O 1
ATOM 910 N N . PRO A 1 121 ? 10.637 2.611 13.138 1.00 94.06 121 PRO A N 1
ATOM 911 C CA . PRO A 1 121 ? 11.059 1.733 12.044 1.00 94.06 121 PRO A CA 1
ATOM 912 C C . PRO A 1 121 ? 10.934 2.399 10.667 1.00 94.06 121 PRO A C 1
ATOM 914 O O . PRO A 1 121 ? 10.145 3.326 10.465 1.00 94.06 121 PRO A O 1
ATOM 917 N N . TYR A 1 122 ? 11.698 1.899 9.696 1.00 95.00 122 TYR A N 1
ATOM 918 C CA . TYR A 1 122 ? 11.519 2.273 8.297 1.00 95.00 122 TYR A CA 1
ATOM 919 C C . TYR A 1 122 ? 10.253 1.601 7.753 1.00 95.00 122 TYR A C 1
ATOM 921 O O . TYR A 1 122 ? 10.193 0.381 7.610 1.00 95.00 122 TYR A O 1
ATOM 929 N N . ILE A 1 123 ? 9.237 2.408 7.445 1.00 94.38 123 ILE A N 1
ATOM 930 C CA . ILE A 1 123 ? 7.961 1.934 6.896 1.00 94.38 123 ILE A CA 1
ATOM 931 C C . ILE A 1 123 ? 7.887 2.308 5.422 1.00 94.38 123 ILE A C 1
ATOM 933 O O . ILE A 1 123 ? 8.132 3.462 5.054 1.00 94.38 123 ILE A O 1
ATOM 937 N N . VAL A 1 124 ? 7.513 1.340 4.587 1.00 94.38 124 VAL A N 1
ATOM 938 C CA . VAL A 1 124 ? 7.183 1.538 3.175 1.00 94.38 124 VAL A CA 1
ATOM 939 C C . VAL A 1 124 ? 6.106 0.544 2.757 1.00 94.38 124 VAL A C 1
ATOM 941 O O . VAL A 1 124 ? 6.072 -0.591 3.233 1.00 94.38 124 VAL A O 1
ATOM 944 N N . CYS A 1 125 ? 5.228 0.945 1.842 1.00 92.75 125 CYS A N 1
ATOM 945 C CA . CYS A 1 125 ? 4.252 0.039 1.252 1.00 92.75 125 CYS A CA 1
ATOM 946 C C . CYS A 1 125 ? 4.935 -0.935 0.271 1.00 92.75 125 CYS A C 1
ATOM 948 O O . CYS A 1 125 ? 4.961 -0.705 -0.937 1.00 92.75 125 CYS A O 1
ATOM 950 N N . VAL A 1 126 ? 5.506 -2.028 0.787 1.00 88.75 126 VAL A N 1
ATOM 951 C CA . VAL A 1 126 ? 6.393 -2.935 0.028 1.00 88.75 126 VAL A CA 1
ATOM 952 C C . VAL A 1 126 ? 5.779 -3.550 -1.225 1.00 88.75 126 VAL A C 1
ATOM 954 O O . VAL A 1 126 ? 6.503 -3.792 -2.181 1.00 88.75 126 VAL A O 1
ATOM 957 N N . ARG A 1 127 ? 4.453 -3.722 -1.288 1.00 85.38 127 ARG A N 1
ATOM 958 C CA . ARG A 1 127 ? 3.755 -4.188 -2.504 1.00 85.38 127 ARG A CA 1
ATOM 959 C C . ARG A 1 127 ? 3.960 -3.267 -3.713 1.00 85.38 127 ARG A C 1
ATOM 961 O O . ARG A 1 127 ? 3.795 -3.702 -4.846 1.00 85.38 127 ARG A O 1
ATOM 968 N N . ARG A 1 128 ? 4.349 -2.010 -3.479 1.00 86.38 128 ARG A N 1
ATOM 969 C CA . ARG A 1 128 ? 4.658 -1.010 -4.513 1.00 86.38 128 ARG A CA 1
ATOM 970 C C . ARG A 1 128 ? 6.149 -0.916 -4.837 1.00 86.38 128 ARG A C 1
ATOM 972 O O . ARG A 1 128 ? 6.554 -0.014 -5.567 1.00 86.38 128 ARG A O 1
ATOM 979 N N . HIS A 1 129 ? 6.960 -1.805 -4.274 1.00 86.25 129 HIS A N 1
ATOM 980 C CA . HIS A 1 129 ? 8.407 -1.745 -4.343 1.00 86.25 129 HIS A CA 1
ATOM 981 C C . HIS A 1 129 ? 9.019 -3.095 -4.721 1.00 86.25 129 HIS A C 1
ATOM 983 O O . HIS A 1 129 ? 8.506 -4.170 -4.429 1.00 86.25 129 HIS A O 1
ATOM 989 N N . THR A 1 130 ? 10.181 -3.017 -5.353 1.00 84.31 130 THR A N 1
ATOM 990 C CA . THR A 1 130 ? 11.156 -4.107 -5.443 1.00 84.31 130 THR A CA 1
ATOM 991 C C . THR A 1 130 ? 12.235 -3.922 -4.382 1.00 84.31 130 THR A C 1
ATOM 993 O O . THR A 1 130 ? 12.413 -2.807 -3.882 1.00 84.31 130 THR A O 1
ATOM 996 N N . LYS A 1 131 ? 13.012 -4.974 -4.097 1.00 85.00 131 LYS A N 1
ATOM 997 C CA . LYS A 1 131 ? 14.152 -4.932 -3.163 1.00 85.00 131 LYS A CA 1
ATOM 998 C C . LYS A 1 131 ? 15.085 -3.743 -3.431 1.00 85.00 131 LYS A C 1
ATOM 1000 O O . LYS A 1 131 ? 15.296 -2.924 -2.541 1.00 85.00 131 LYS A O 1
ATOM 1005 N N . ASP A 1 132 ? 15.535 -3.573 -4.676 1.00 83.44 132 ASP A N 1
ATOM 1006 C CA . ASP A 1 132 ? 16.385 -2.441 -5.073 1.00 83.44 132 ASP A CA 1
ATOM 1007 C C . ASP A 1 132 ? 15.709 -1.083 -4.869 1.00 83.44 132 ASP A C 1
ATOM 1009 O O . ASP A 1 132 ? 16.339 -0.125 -4.423 1.00 83.44 132 ASP A O 1
ATOM 1013 N N . SER A 1 133 ? 14.418 -0.973 -5.197 1.00 87.19 133 SER A N 1
ATOM 1014 C CA . SER A 1 133 ? 13.701 0.290 -5.019 1.00 87.19 133 SER A CA 1
ATOM 1015 C C . SER A 1 133 ? 13.521 0.657 -3.545 1.00 87.19 133 SER A C 1
ATOM 1017 O O . SER A 1 133 ? 13.515 1.845 -3.239 1.00 87.19 133 SER A O 1
ATOM 1019 N N . VAL A 1 134 ? 13.405 -0.331 -2.643 1.00 89.88 134 VAL A N 1
ATOM 1020 C CA . VAL A 1 134 ? 13.371 -0.085 -1.195 1.00 89.88 134 VAL A CA 1
ATOM 1021 C C . VAL A 1 134 ? 14.716 0.458 -0.728 1.00 89.88 134 VAL A C 1
ATOM 1023 O O . VAL A 1 134 ? 14.752 1.482 -0.055 1.00 89.88 134 VAL A O 1
ATOM 1026 N N . LEU A 1 135 ? 15.824 -0.174 -1.128 1.00 87.88 135 LEU A N 1
ATOM 1027 C CA . LEU A 1 135 ? 17.163 0.274 -0.738 1.00 87.88 135 LEU A CA 1
ATOM 1028 C C . LEU A 1 135 ? 17.464 1.696 -1.254 1.00 87.88 135 LEU A C 1
ATOM 1030 O O . LEU A 1 135 ? 17.954 2.527 -0.494 1.00 87.88 1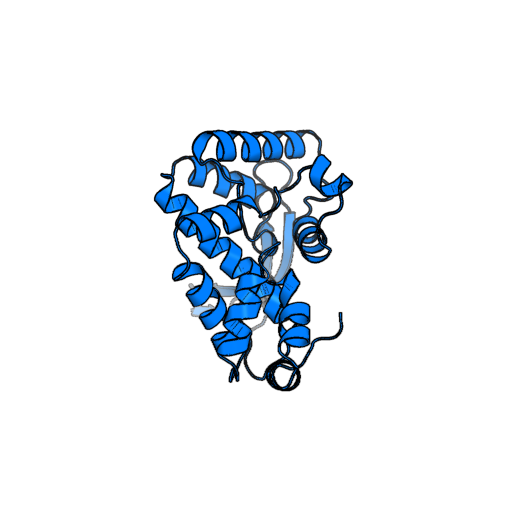35 LEU A O 1
ATOM 1034 N N . ARG A 1 136 ? 17.073 2.021 -2.497 1.00 88.56 136 ARG A N 1
ATOM 1035 C CA . ARG A 1 136 ? 17.188 3.387 -3.051 1.00 88.56 136 ARG A CA 1
ATOM 1036 C C . ARG A 1 136 ? 16.304 4.416 -2.331 1.00 88.56 136 ARG A C 1
ATOM 1038 O O . ARG A 1 136 ? 16.750 5.534 -2.066 1.00 88.56 136 ARG A O 1
ATOM 1045 N N . ASP A 1 137 ? 15.044 4.075 -2.041 1.00 92.62 137 ASP A N 1
ATOM 1046 C CA . ASP A 1 137 ? 14.139 4.974 -1.303 1.00 92.62 137 ASP A CA 1
ATOM 1047 C C . ASP A 1 137 ? 14.663 5.218 0.115 1.00 92.62 137 ASP A C 1
ATOM 1049 O O . ASP A 1 137 ? 14.648 6.357 0.581 1.00 92.62 137 ASP A O 1
ATOM 1053 N N . PHE A 1 138 ? 15.207 4.189 0.769 1.00 91.31 138 PHE A N 1
ATOM 1054 C CA . PHE A 1 138 ? 15.858 4.322 2.067 1.00 91.31 138 PHE A CA 1
ATOM 1055 C C . PHE A 1 138 ? 17.017 5.326 2.039 1.00 91.31 138 PHE A C 1
ATOM 1057 O O . PHE A 1 138 ? 17.019 6.247 2.855 1.00 91.31 138 PHE A O 1
ATOM 1064 N N . GLU A 1 139 ? 17.968 5.195 1.109 1.00 90.00 139 GLU A N 1
ATOM 1065 C CA . GLU A 1 139 ? 19.124 6.103 1.016 1.00 90.00 139 GLU A CA 1
ATOM 1066 C C . GLU A 1 139 ? 18.681 7.562 0.869 1.00 90.00 139 GLU A C 1
ATOM 1068 O O . GLU A 1 139 ? 19.207 8.457 1.531 1.00 90.00 139 GLU A O 1
ATOM 1073 N N . THR A 1 140 ? 17.644 7.790 0.062 1.00 93.25 140 THR A N 1
ATOM 1074 C CA . THR A 1 140 ? 17.061 9.120 -0.139 1.00 93.25 140 THR A CA 1
ATOM 1075 C C . THR A 1 140 ? 16.393 9.637 1.138 1.00 93.25 140 THR A C 1
ATOM 1077 O O . THR A 1 140 ? 16.581 10.789 1.531 1.00 93.25 140 THR A O 1
ATOM 1080 N N . ARG A 1 141 ? 15.614 8.790 1.819 1.00 95.88 141 ARG A N 1
ATOM 1081 C CA . ARG A 1 141 ? 14.861 9.158 3.028 1.00 95.88 141 ARG A CA 1
ATOM 1082 C C . ARG A 1 141 ? 15.734 9.347 4.251 1.00 95.88 141 ARG A C 1
ATOM 1084 O O . ARG A 1 141 ? 15.405 10.163 5.108 1.00 95.88 141 ARG A O 1
ATOM 1091 N N . LEU A 1 142 ? 16.873 8.667 4.328 1.00 94.75 142 LEU A N 1
ATOM 1092 C CA . LEU A 1 142 ? 17.815 8.856 5.424 1.00 94.75 142 LEU A CA 1
ATOM 1093 C C . LEU A 1 142 ? 18.362 10.290 5.464 1.00 94.75 142 LEU A C 1
ATOM 1095 O O . LEU A 1 142 ? 18.803 10.735 6.518 1.00 94.75 142 LEU A O 1
ATOM 1099 N N . LEU A 1 143 ? 18.283 11.052 4.370 1.00 95.81 143 LEU A N 1
ATOM 1100 C CA . LEU A 1 143 ? 18.673 12.465 4.328 1.00 95.81 143 LEU A CA 1
ATOM 1101 C C . LEU A 1 143 ? 17.609 13.409 4.916 1.00 95.81 143 LEU A C 1
ATOM 1103 O O . LEU A 1 143 ? 17.920 14.553 5.244 1.00 95.81 143 LEU A O 1
ATOM 1107 N N . ASN A 1 144 ? 16.376 12.941 5.119 1.00 97.50 144 ASN A N 1
ATOM 1108 C CA . ASN A 1 144 ? 15.272 13.771 5.596 1.00 97.50 144 ASN A CA 1
ATOM 1109 C C . ASN A 1 144 ? 15.362 14.102 7.094 1.00 97.50 144 ASN A C 1
ATOM 1111 O O . ASN A 1 144 ? 16.114 13.496 7.864 1.00 97.50 144 ASN A O 1
ATOM 1115 N N . ILE A 1 145 ? 14.555 15.082 7.508 1.00 96.94 145 ILE A N 1
ATOM 1116 C CA . ILE A 1 145 ? 14.326 15.443 8.914 1.00 96.94 145 ILE A CA 1
ATOM 1117 C C . ILE A 1 145 ? 13.179 14.617 9.512 1.00 96.94 145 ILE A C 1
ATOM 1119 O O . ILE A 1 145 ? 12.278 14.188 8.789 1.00 96.94 145 ILE A O 1
ATOM 1123 N N . GLY A 1 146 ? 13.155 14.477 10.842 1.00 95.25 146 GLY A N 1
ATOM 1124 C CA . GLY A 1 146 ? 12.159 13.656 11.545 1.00 95.25 146 GLY A CA 1
ATOM 1125 C C . GLY A 1 146 ? 10.709 13.999 11.196 1.00 95.25 146 GLY A C 1
ATOM 1126 O O . GLY A 1 146 ? 9.949 13.107 10.846 1.00 95.25 146 GLY A O 1
ATOM 1127 N N . LYS A 1 147 ? 10.340 15.289 11.158 1.00 95.12 147 LYS A N 1
ATOM 1128 C CA . LYS A 1 147 ? 8.974 15.722 10.792 1.00 95.12 147 LYS A CA 1
ATOM 1129 C C . LYS A 1 147 ? 8.551 15.249 9.395 1.00 95.12 147 LYS A C 1
ATOM 1131 O O . LYS A 1 147 ? 7.399 14.865 9.194 1.00 95.12 147 LYS A O 1
ATOM 1136 N N . THR A 1 148 ? 9.471 15.282 8.430 1.00 97.38 148 THR A N 1
ATOM 1137 C CA . THR A 1 148 ? 9.212 14.797 7.068 1.00 97.38 148 THR A CA 1
ATOM 1138 C C . THR A 1 148 ? 8.985 13.292 7.077 1.00 97.38 148 THR A C 1
ATOM 1140 O O . THR A 1 148 ? 8.032 12.830 6.456 1.00 97.38 148 THR A O 1
ATOM 1143 N N . GLU A 1 149 ? 9.801 12.540 7.815 1.00 97.25 149 GLU A N 1
ATOM 1144 C CA . GLU A 1 149 ? 9.670 11.084 7.882 1.00 97.25 149 GLU A CA 1
ATOM 1145 C C . GLU A 1 149 ? 8.474 10.602 8.699 1.00 97.25 149 GLU A C 1
ATOM 1147 O O . GLU A 1 149 ? 7.871 9.602 8.330 1.00 97.25 149 GLU A O 1
ATOM 1152 N N . THR A 1 150 ? 8.045 11.328 9.732 1.00 95.88 150 THR A N 1
ATOM 1153 C CA . THR A 1 150 ? 6.782 11.037 10.428 1.00 95.88 150 THR A CA 1
ATOM 1154 C C . THR A 1 150 ? 5.599 11.164 9.470 1.00 95.88 150 THR A C 1
ATOM 1156 O O . THR A 1 150 ? 4.777 10.253 9.377 1.00 95.88 150 THR A O 1
ATOM 1159 N N . ARG A 1 151 ? 5.541 12.253 8.686 1.00 96.19 151 ARG A N 1
ATOM 1160 C CA . ARG A 1 151 ? 4.506 12.421 7.655 1.00 96.19 151 ARG A CA 1
ATOM 1161 C C . ARG A 1 151 ? 4.586 11.312 6.605 1.00 96.19 151 ARG A C 1
ATOM 1163 O O . ARG A 1 151 ? 3.557 10.734 6.267 1.00 96.19 151 ARG A O 1
ATOM 1170 N N . ARG A 1 152 ? 5.789 10.991 6.110 1.00 97.06 152 ARG A N 1
ATOM 1171 C CA . ARG A 1 152 ? 5.974 9.897 5.144 1.00 97.06 152 ARG A CA 1
ATOM 1172 C C . ARG A 1 152 ? 5.510 8.562 5.714 1.00 97.06 152 ARG A C 1
ATOM 1174 O O . ARG A 1 152 ? 4.786 7.857 5.029 1.00 97.06 152 ARG A O 1
ATOM 1181 N N . ALA A 1 153 ? 5.864 8.226 6.951 1.00 96.50 153 ALA A N 1
ATOM 1182 C CA . ALA A 1 153 ? 5.445 6.982 7.587 1.00 96.50 153 ALA A CA 1
ATOM 1183 C C . ALA A 1 153 ? 3.914 6.856 7.643 1.00 96.50 153 ALA A C 1
ATOM 1185 O O . ALA A 1 153 ? 3.378 5.816 7.270 1.00 96.50 153 ALA A O 1
ATOM 1186 N N . ILE A 1 154 ? 3.202 7.931 8.005 1.00 96.62 154 ILE A N 1
ATOM 1187 C CA . ILE A 1 154 ? 1.730 7.966 7.977 1.00 96.62 154 ILE A CA 1
ATOM 1188 C C . ILE A 1 154 ? 1.192 7.759 6.552 1.00 96.62 154 ILE A C 1
ATOM 1190 O O . ILE A 1 154 ? 0.230 7.018 6.359 1.00 96.62 154 ILE A O 1
ATOM 1194 N N . GLU A 1 155 ? 1.811 8.370 5.540 1.00 96.56 155 GLU A N 1
ATOM 1195 C CA . GLU A 1 155 ? 1.429 8.166 4.136 1.00 96.56 155 GLU A CA 1
ATOM 1196 C C . GLU A 1 155 ? 1.654 6.721 3.665 1.00 96.56 155 GLU A C 1
ATOM 1198 O O . GLU A 1 155 ? 0.822 6.184 2.932 1.00 96.56 155 GLU A O 1
ATOM 1203 N N . GLU A 1 156 ? 2.747 6.074 4.078 1.00 96.69 156 GLU A N 1
ATOM 1204 C CA . GLU A 1 156 ? 3.011 4.664 3.763 1.00 96.69 156 GLU A CA 1
ATOM 1205 C C . GLU A 1 156 ? 2.012 3.736 4.468 1.00 96.69 156 GLU A C 1
ATOM 1207 O O . GLU A 1 156 ? 1.444 2.862 3.813 1.00 96.69 156 GLU A O 1
ATOM 1212 N N . ILE A 1 157 ? 1.709 3.977 5.751 1.00 95.50 157 ILE A N 1
ATOM 1213 C CA . ILE A 1 157 ? 0.651 3.264 6.491 1.00 95.50 157 ILE A CA 1
ATOM 1214 C C . ILE A 1 157 ? -0.696 3.428 5.782 1.00 95.50 157 ILE A C 1
ATOM 1216 O O . ILE A 1 157 ? -1.431 2.456 5.628 1.00 95.50 157 ILE A O 1
ATOM 1220 N N . GLY A 1 158 ? -0.998 4.625 5.276 1.00 96.12 158 GLY A N 1
ATOM 1221 C CA . GLY A 1 158 ? -2.201 4.880 4.489 1.00 96.12 158 GLY A CA 1
ATOM 1222 C C . GLY A 1 158 ? -2.283 4.062 3.200 1.00 96.12 158 GLY A C 1
ATOM 1223 O O . GLY A 1 158 ? -3.361 3.627 2.805 1.00 96.12 158 GLY A O 1
ATOM 1224 N N . ARG A 1 159 ? -1.156 3.808 2.532 1.00 95.31 159 ARG A N 1
ATOM 1225 C CA . ARG A 1 159 ? -1.123 2.962 1.325 1.00 95.31 159 ARG A CA 1
ATOM 1226 C C . ARG A 1 159 ? -1.268 1.484 1.666 1.00 95.31 159 ARG A C 1
ATOM 1228 O O . ARG A 1 159 ? -1.961 0.769 0.948 1.00 95.31 159 ARG A O 1
ATOM 1235 N N . ILE A 1 160 ? -0.638 1.044 2.755 1.00 94.19 160 ILE A N 1
ATOM 1236 C CA . ILE A 1 160 ? -0.774 -0.319 3.282 1.00 94.19 160 ILE A CA 1
ATOM 1237 C C . ILE A 1 160 ? -2.240 -0.580 3.649 1.00 94.19 160 ILE A C 1
ATOM 1239 O O . ILE A 1 160 ? -2.835 -1.533 3.150 1.00 94.19 160 ILE A O 1
ATOM 1243 N N . SER A 1 161 ? -2.865 0.319 4.415 1.00 95.44 161 SER A N 1
ATOM 1244 C CA . SER A 1 161 ? -4.270 0.185 4.811 1.00 95.44 161 SER A CA 1
ATOM 1245 C C . SER A 1 161 ? -5.223 0.209 3.615 1.00 95.44 161 SER A C 1
ATOM 1247 O O . SER A 1 161 ? -6.191 -0.548 3.604 1.00 95.44 161 SER A O 1
ATOM 1249 N N . ALA A 1 162 ? -4.931 0.995 2.571 1.00 95.75 162 ALA A N 1
ATOM 1250 C CA . ALA A 1 162 ? -5.711 0.987 1.333 1.00 95.75 162 ALA A CA 1
ATOM 1251 C C . ALA A 1 162 ? -5.686 -0.385 0.640 1.00 95.75 162 ALA A C 1
ATOM 1253 O O . ALA A 1 162 ? -6.731 -0.894 0.242 1.00 95.75 162 ALA A O 1
ATOM 1254 N N . LEU A 1 163 ? -4.505 -1.002 0.515 1.00 93.19 163 LEU A N 1
ATOM 1255 C CA . LEU A 1 163 ? -4.357 -2.333 -0.086 1.00 93.19 163 LEU A CA 1
ATOM 1256 C C . LEU A 1 163 ? -5.068 -3.412 0.731 1.00 93.19 163 LEU A C 1
ATOM 1258 O O . LEU A 1 163 ? -5.697 -4.298 0.152 1.00 93.19 163 LEU A O 1
ATOM 1262 N N . ARG A 1 164 ? -4.972 -3.341 2.062 1.00 93.62 164 ARG A N 1
ATOM 1263 C CA . ARG A 1 164 ? -5.654 -4.277 2.963 1.00 93.62 164 ARG A CA 1
ATOM 1264 C C . ARG A 1 164 ? -7.172 -4.116 2.891 1.00 93.62 164 ARG A C 1
ATOM 1266 O O . ARG A 1 164 ? -7.874 -5.119 2.813 1.00 93.62 164 ARG A O 1
ATOM 1273 N N . LEU A 1 165 ? -7.681 -2.881 2.838 1.00 95.12 165 LEU A N 1
ATOM 1274 C CA . LEU A 1 165 ? -9.112 -2.614 2.665 1.00 95.12 165 LEU A CA 1
ATOM 1275 C C . LEU A 1 165 ? -9.633 -3.127 1.323 1.00 95.12 165 LEU A C 1
ATOM 1277 O O . LEU A 1 165 ? -10.664 -3.789 1.311 1.00 95.12 165 LEU A O 1
ATOM 1281 N N . ASP A 1 166 ? -8.922 -2.874 0.221 1.00 93.38 166 ASP A N 1
ATOM 1282 C CA . ASP A 1 166 ? -9.333 -3.339 -1.113 1.00 93.38 166 ASP A CA 1
ATOM 1283 C C . ASP A 1 166 ? -9.353 -4.876 -1.221 1.00 93.38 166 ASP A C 1
ATOM 1285 O O . ASP A 1 166 ? -10.182 -5.444 -1.933 1.00 93.38 166 ASP A O 1
ATOM 1289 N N . GLN A 1 167 ? -8.493 -5.564 -0.457 1.00 91.44 167 GLN A N 1
ATOM 1290 C CA . GLN A 1 167 ? -8.494 -7.026 -0.345 1.00 91.44 167 GLN A CA 1
ATOM 1291 C C . GLN A 1 167 ? -9.601 -7.562 0.562 1.00 91.44 167 GLN A C 1
ATOM 1293 O O . GLN A 1 167 ? -10.198 -8.587 0.235 1.00 91.44 167 GLN A O 1
ATOM 1298 N N . LEU A 1 168 ? -9.885 -6.899 1.682 1.00 93.88 168 LEU A N 1
ATOM 1299 C CA . LEU A 1 168 ? -10.829 -7.386 2.686 1.00 93.88 168 LEU A CA 1
ATOM 1300 C C . LEU A 1 168 ? -12.286 -7.052 2.350 1.00 93.88 168 LEU A C 1
ATOM 1302 O O . LEU A 1 168 ? -13.173 -7.867 2.606 1.00 93.88 168 LEU A O 1
ATOM 1306 N N . VAL A 1 169 ? -12.547 -5.859 1.817 1.00 95.56 169 VAL A N 1
ATOM 1307 C CA . VAL A 1 169 ? -13.894 -5.295 1.702 1.00 95.56 169 VAL A CA 1
ATOM 1308 C C . VAL A 1 169 ? -14.266 -5.087 0.236 1.00 95.56 169 VAL A C 1
ATOM 1310 O O . VAL A 1 169 ? -13.489 -4.570 -0.560 1.00 95.56 169 VAL A O 1
ATOM 1313 N N . SER A 1 170 ? -15.488 -5.474 -0.119 1.00 95.75 170 SER A N 1
ATOM 1314 C CA . SER A 1 170 ? -16.079 -5.250 -1.440 1.00 95.75 170 SER A CA 1
ATOM 1315 C C . SER A 1 170 ? -17.123 -4.132 -1.385 1.00 95.75 170 SER A C 1
ATOM 1317 O O . SER A 1 170 ? -17.973 -4.109 -0.494 1.00 95.75 170 SER A O 1
ATOM 1319 N N . ALA A 1 171 ? -17.061 -3.203 -2.337 1.00 94.88 171 ALA A N 1
ATOM 1320 C CA . ALA A 1 171 ? -18.025 -2.121 -2.529 1.00 94.88 171 ALA A CA 1
ATOM 1321 C C . ALA A 1 171 ? -18.162 -1.797 -4.027 1.00 94.88 171 ALA A C 1
ATOM 1323 O O . ALA A 1 171 ? -17.417 -2.338 -4.852 1.00 94.88 171 ALA A O 1
ATOM 1324 N N . ASP A 1 172 ? -19.104 -0.914 -4.362 1.00 93.25 172 ASP A N 1
ATOM 1325 C CA . ASP A 1 172 ? -19.327 -0.452 -5.738 1.00 93.25 172 ASP A CA 1
ATOM 1326 C C . ASP A 1 172 ? -18.168 0.418 -6.248 1.00 93.25 172 ASP A C 1
ATOM 1328 O O . ASP A 1 172 ? -17.814 0.369 -7.428 1.00 93.25 172 ASP A O 1
ATOM 1332 N N . ASP A 1 173 ? -17.543 1.197 -5.359 1.00 94.75 173 ASP A N 1
ATOM 1333 C CA . ASP A 1 173 ? -16.308 1.918 -5.642 1.00 94.75 173 ASP A CA 1
ATOM 1334 C C . ASP A 1 173 ? -15.067 1.100 -5.248 1.00 94.75 173 ASP A C 1
ATOM 1336 O O . ASP A 1 173 ? -15.105 0.164 -4.448 1.00 94.75 173 ASP A O 1
ATOM 1340 N N . ARG A 1 174 ? -13.925 1.457 -5.841 1.00 90.38 174 ARG A N 1
ATOM 1341 C CA . ARG A 1 174 ? -12.632 0.804 -5.604 1.00 90.38 174 ARG A CA 1
ATOM 1342 C C . ARG A 1 174 ? -11.583 1.828 -5.214 1.00 90.38 174 ARG A C 1
ATOM 1344 O O . ARG A 1 174 ? -11.615 2.973 -5.681 1.00 90.38 174 ARG A O 1
ATOM 1351 N N . LEU A 1 175 ? -10.625 1.401 -4.398 1.00 93.00 175 LEU A N 1
ATOM 1352 C CA . LEU A 1 175 ? -9.437 2.197 -4.118 1.00 93.00 175 LEU A CA 1
ATOM 1353 C C . LEU A 1 175 ? -8.475 2.083 -5.304 1.00 93.00 175 LEU A C 1
ATOM 1355 O O . LEU A 1 175 ? -8.278 1.012 -5.876 1.00 93.00 175 LEU A O 1
ATOM 1359 N N . LYS A 1 176 ? -7.843 3.194 -5.689 1.00 89.38 176 LYS A N 1
ATOM 1360 C CA . LYS A 1 176 ? -6.825 3.203 -6.752 1.00 89.38 176 LYS A CA 1
ATOM 1361 C C . LYS A 1 176 ? -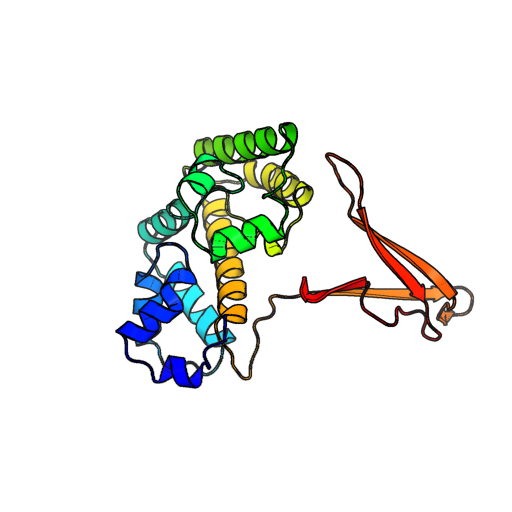5.485 2.701 -6.211 1.00 89.38 176 LYS A C 1
ATOM 1363 O O . LYS A 1 176 ? -4.539 3.472 -6.067 1.00 89.38 176 LYS A O 1
ATOM 1368 N N . VAL A 1 177 ? -5.432 1.416 -5.874 1.00 88.44 177 VAL A N 1
ATOM 1369 C CA . VAL A 1 177 ? -4.248 0.760 -5.297 1.00 88.44 177 VAL A CA 1
ATOM 1370 C C . VAL A 1 177 ? -3.376 0.055 -6.333 1.00 88.44 177 VAL A C 1
ATOM 1372 O O . VAL A 1 177 ? -2.226 -0.245 -6.037 1.00 88.44 177 VAL A O 1
ATOM 1375 N N . HIS A 1 178 ? -3.897 -0.140 -7.548 1.00 84.12 178 HIS A N 1
ATOM 1376 C CA . HIS A 1 178 ? -3.189 -0.761 -8.663 1.00 84.12 178 HIS A CA 1
ATOM 1377 C C . HIS A 1 178 ? -2.984 0.214 -9.824 1.00 84.12 178 HIS A C 1
ATOM 1379 O O . HIS A 1 178 ? -3.835 1.058 -10.123 1.00 84.12 178 HIS A O 1
ATOM 1385 N N . GLY A 1 179 ? -1.858 0.060 -10.508 1.00 84.69 179 GLY A N 1
ATOM 1386 C CA . GLY A 1 179 ? -1.473 0.774 -11.710 1.00 84.69 179 GLY A CA 1
ATOM 1387 C C . GLY A 1 179 ? -1.351 -0.137 -12.930 1.00 84.69 179 GLY A C 1
ATOM 1388 O O . GLY A 1 179 ? -1.438 -1.367 -12.872 1.00 84.69 179 GLY A O 1
ATOM 1389 N N . ARG A 1 180 ? -1.143 0.514 -14.075 1.00 89.38 180 ARG A N 1
ATOM 1390 C CA . ARG A 1 180 ? -0.820 -0.142 -15.341 1.00 89.38 180 ARG A CA 1
ATOM 1391 C C . ARG A 1 180 ? 0.219 0.663 -16.106 1.00 89.38 180 ARG A C 1
ATOM 1393 O O . ARG A 1 180 ? 0.166 1.891 -16.096 1.00 89.38 180 ARG A O 1
ATOM 1400 N N . LEU A 1 181 ? 1.120 -0.033 -16.792 1.00 91.69 181 LEU A N 1
ATOM 1401 C CA . LEU A 1 181 ? 2.076 0.566 -17.720 1.00 91.69 181 LEU A CA 1
ATOM 1402 C C . LEU A 1 181 ? 1.762 0.073 -19.129 1.00 91.69 181 LEU A C 1
ATOM 1404 O O . LEU A 1 181 ? 1.747 -1.128 -19.380 1.00 91.69 181 LEU A O 1
ATOM 1408 N N . SER A 1 182 ? 1.517 0.999 -20.046 1.00 93.00 182 SER A N 1
ATOM 1409 C CA . SER A 1 182 ? 1.303 0.723 -21.469 1.00 93.00 182 SER A CA 1
ATOM 1410 C C . SER A 1 182 ? 2.309 1.502 -22.304 1.00 93.00 182 SER A C 1
ATOM 1412 O O . SER A 1 182 ? 2.785 2.547 -21.865 1.00 93.00 182 SER A O 1
ATOM 1414 N N . THR A 1 183 ? 2.576 1.038 -23.521 1.00 95.75 183 THR A N 1
ATOM 1415 C CA . THR A 1 183 ? 3.423 1.751 -24.483 1.00 95.75 183 THR A CA 1
ATOM 1416 C C . THR A 1 183 ? 2.721 1.909 -25.831 1.00 95.75 183 THR A C 1
ATOM 1418 O O . THR A 1 183 ? 1.752 1.205 -26.126 1.00 95.75 183 THR A O 1
ATOM 1421 N N . HIS A 1 184 ? 3.205 2.856 -26.627 1.00 97.38 184 HIS A N 1
ATOM 1422 C CA . HIS A 1 184 ? 2.791 3.104 -28.000 1.00 97.38 184 HIS A CA 1
ATOM 1423 C C . HIS A 1 184 ? 4.016 3.546 -28.804 1.00 97.38 184 HIS A C 1
ATOM 1425 O O . HIS A 1 184 ? 4.764 4.416 -28.356 1.00 97.38 184 HIS A O 1
ATOM 1431 N N . VAL A 1 185 ? 4.214 2.954 -29.976 1.00 97.75 185 VAL A N 1
ATOM 1432 C CA . VAL A 1 185 ? 5.324 3.249 -30.880 1.00 97.75 185 VAL A CA 1
ATOM 1433 C C . VAL A 1 185 ? 4.763 3.883 -32.146 1.00 97.75 185 VAL A C 1
ATOM 1435 O O . VAL A 1 185 ? 3.960 3.281 -32.859 1.00 97.75 185 VAL A O 1
ATOM 1438 N N . LEU A 1 186 ? 5.206 5.108 -32.417 1.00 98.06 186 LEU A N 1
ATOM 1439 C CA . LEU A 1 186 ? 4.848 5.877 -33.602 1.00 98.06 186 LEU A CA 1
ATOM 1440 C C . LEU A 1 186 ? 6.084 6.025 -34.492 1.00 98.06 186 LEU A C 1
ATOM 1442 O O . LEU A 1 186 ? 7.148 6.418 -34.011 1.00 98.06 186 LEU A O 1
ATOM 1446 N N . ASP A 1 187 ? 5.941 5.739 -35.782 1.00 97.62 187 ASP A N 1
ATOM 1447 C CA . ASP A 1 187 ? 6.934 6.121 -36.778 1.00 97.62 187 ASP A CA 1
ATOM 1448 C C . ASP A 1 187 ? 6.731 7.597 -37.141 1.00 97.62 187 ASP A C 1
ATOM 1450 O O . ASP A 1 187 ? 5.787 7.968 -37.841 1.00 97.62 187 ASP A O 1
ATOM 1454 N N . ASN A 1 188 ? 7.637 8.451 -36.666 1.00 97.06 188 ASN A N 1
ATOM 1455 C CA . ASN A 1 188 ? 7.568 9.892 -36.898 1.00 97.06 188 ASN A CA 1
ATOM 1456 C C . ASN A 1 188 ? 7.882 10.295 -38.346 1.00 97.06 188 ASN A C 1
ATOM 1458 O O . ASN A 1 188 ? 7.542 11.409 -38.738 1.00 97.06 188 ASN A O 1
ATOM 1462 N N . HIS A 1 189 ? 8.522 9.431 -39.142 1.00 97.00 189 HIS A N 1
ATOM 1463 C CA . HIS A 1 189 ? 8.781 9.719 -40.551 1.00 97.00 189 HIS A CA 1
ATOM 1464 C C . HIS A 1 189 ? 7.495 9.621 -41.375 1.00 97.00 189 HIS A C 1
ATOM 1466 O O . HIS A 1 189 ? 7.210 10.497 -42.189 1.00 97.00 189 HIS A O 1
ATOM 1472 N N . THR A 1 190 ? 6.699 8.575 -41.143 1.00 96.19 190 THR A N 1
ATOM 1473 C CA . THR A 1 190 ? 5.435 8.351 -41.862 1.00 96.19 190 THR A CA 1
ATOM 1474 C C . THR A 1 190 ? 4.206 8.889 -41.128 1.00 96.19 190 THR A C 1
ATOM 1476 O O . THR A 1 190 ? 3.127 8.958 -41.720 1.00 96.19 190 THR A O 1
ATOM 1479 N N . GLY A 1 191 ? 4.351 9.276 -39.857 1.00 96.19 191 GLY A N 1
ATOM 1480 C CA . GLY A 1 191 ? 3.267 9.755 -38.998 1.00 96.19 191 GLY A CA 1
ATOM 1481 C C . GLY A 1 191 ? 2.244 8.672 -38.645 1.00 96.19 191 GLY A C 1
ATOM 1482 O O . GLY A 1 191 ? 1.093 8.996 -38.356 1.00 96.19 191 GLY A O 1
ATOM 1483 N N . LYS A 1 192 ? 2.627 7.392 -38.716 1.00 97.75 192 LYS A N 1
ATOM 1484 C CA . LYS A 1 192 ? 1.732 6.240 -38.527 1.00 97.75 192 LYS A CA 1
ATOM 1485 C C . LYS A 1 192 ? 2.183 5.368 -37.354 1.00 97.75 192 LYS A C 1
ATOM 1487 O O . LYS A 1 192 ? 3.371 5.361 -37.025 1.00 97.75 192 LYS A O 1
ATOM 1492 N N . PRO A 1 193 ? 1.266 4.614 -36.721 1.00 98.19 193 PRO A N 1
ATOM 1493 C CA . PRO A 1 193 ? 1.659 3.618 -35.736 1.00 98.19 193 PRO A CA 1
ATOM 1494 C C . PRO A 1 193 ? 2.616 2.590 -36.344 1.00 98.19 193 PRO A C 1
ATOM 1496 O O . PRO A 1 193 ? 2.476 2.228 -37.514 1.00 98.19 193 PRO A O 1
ATOM 1499 N N . ALA A 1 194 ? 3.588 2.137 -35.555 1.00 97.81 194 ALA A N 1
ATOM 1500 C CA . ALA A 1 194 ? 4.608 1.194 -35.999 1.00 97.81 194 ALA A CA 1
ATOM 1501 C C . ALA A 1 194 ? 4.268 -0.227 -35.509 1.00 97.81 194 ALA A C 1
ATOM 1503 O O . ALA A 1 194 ? 4.562 -0.549 -34.352 1.00 97.81 194 ALA A O 1
ATOM 1504 N N . PRO A 1 195 ? 3.641 -1.085 -36.338 1.00 97.62 195 PRO A N 1
ATOM 1505 C CA . PRO A 1 195 ? 3.379 -2.477 -35.985 1.00 97.62 195 PRO A CA 1
ATOM 1506 C C . PRO A 1 195 ? 4.641 -3.337 -36.079 1.00 97.62 195 PRO A C 1
ATOM 1508 O O . PRO A 1 195 ? 5.563 -3.034 -36.834 1.00 97.62 195 PRO A O 1
ATOM 1511 N N . GLY A 1 196 ? 4.658 -4.460 -35.361 1.00 97.44 196 GLY A N 1
ATOM 1512 C CA . GLY A 1 196 ? 5.726 -5.453 -35.479 1.00 97.44 196 GLY A CA 1
ATOM 1513 C C . GLY A 1 196 ? 7.021 -5.095 -34.745 1.00 97.44 196 GLY A C 1
ATOM 1514 O O . GLY A 1 196 ? 8.004 -5.816 -34.889 1.00 97.44 196 GLY A O 1
ATOM 1515 N N . ILE A 1 197 ? 7.039 -4.021 -33.949 1.00 97.81 197 ILE A N 1
ATOM 1516 C CA . ILE A 1 197 ? 8.217 -3.596 -33.187 1.00 97.81 197 ILE A CA 1
ATOM 1517 C C . ILE A 1 197 ? 8.324 -4.436 -31.910 1.00 97.81 197 ILE A C 1
ATOM 1519 O O . ILE A 1 197 ? 7.402 -4.404 -31.087 1.00 97.81 197 ILE A O 1
ATOM 1523 N N . PRO A 1 198 ? 9.427 -5.179 -31.704 1.00 97.50 198 PRO A N 1
ATOM 1524 C CA . PRO A 1 198 ? 9.670 -5.876 -30.450 1.00 97.50 198 PRO A CA 1
ATOM 1525 C C . PRO A 1 198 ? 9.871 -4.882 -29.304 1.00 97.50 198 PRO A C 1
ATOM 1527 O O . PRO A 1 198 ? 10.643 -3.931 -29.416 1.00 97.50 198 PRO A O 1
ATOM 1530 N N . VAL A 1 199 ? 9.196 -5.127 -28.184 1.00 97.00 199 VAL A N 1
ATOM 1531 C CA . VAL A 1 199 ? 9.305 -4.347 -26.951 1.00 97.00 199 VAL A CA 1
ATOM 1532 C C . VAL A 1 199 ? 9.670 -5.283 -25.807 1.00 97.00 199 VAL A C 1
ATOM 1534 O O . VAL A 1 199 ? 8.987 -6.278 -25.556 1.00 97.00 199 VAL A O 1
ATOM 1537 N N . GLU A 1 200 ? 10.719 -4.923 -25.076 1.00 96.38 200 GLU A N 1
ATOM 1538 C CA . GLU A 1 200 ? 11.111 -5.570 -23.828 1.00 96.38 200 GLU A CA 1
ATOM 1539 C C . GLU A 1 200 ? 11.072 -4.544 -22.691 1.00 96.38 200 GLU A C 1
ATOM 1541 O O . GLU A 1 200 ? 11.668 -3.471 -22.784 1.00 96.38 200 GLU A O 1
ATOM 1546 N N . LEU A 1 201 ? 10.350 -4.869 -21.619 1.00 94.81 201 LEU A N 1
ATOM 1547 C CA . LEU A 1 201 ? 10.364 -4.102 -20.379 1.00 94.81 201 LEU A CA 1
ATOM 1548 C C . LEU A 1 201 ? 11.284 -4.796 -19.379 1.00 94.81 201 LEU A C 1
ATOM 1550 O O . LEU A 1 201 ? 11.030 -5.941 -19.001 1.00 94.81 201 LEU A O 1
ATOM 1554 N N . VAL A 1 202 ? 12.307 -4.083 -18.913 1.00 92.00 202 VAL A N 1
ATOM 1555 C CA . VAL A 1 202 ? 13.299 -4.587 -17.957 1.00 92.00 202 VAL A CA 1
ATOM 1556 C C . VAL A 1 202 ? 13.263 -3.753 -16.679 1.00 92.00 202 VAL A C 1
ATOM 1558 O O . VAL A 1 202 ? 13.281 -2.525 -16.713 1.00 92.00 202 VAL A O 1
ATOM 1561 N N . GLU A 1 203 ? 13.215 -4.433 -15.541 1.00 86.38 203 GLU A N 1
ATOM 1562 C CA . GLU A 1 203 ? 13.395 -3.854 -14.215 1.00 86.38 203 GLU A CA 1
ATOM 1563 C C . GLU A 1 203 ? 14.883 -3.877 -13.866 1.00 86.38 203 GLU A C 1
ATOM 1565 O O . GLU A 1 203 ? 15.495 -4.942 -13.767 1.00 86.38 203 GLU A O 1
ATOM 1570 N N . LEU A 1 204 ? 15.467 -2.687 -13.726 1.00 84.56 204 LEU A N 1
ATOM 1571 C CA . LEU A 1 204 ? 16.897 -2.524 -13.487 1.00 84.56 204 LEU A CA 1
ATOM 1572 C C . LEU A 1 204 ? 17.237 -2.748 -12.008 1.00 84.56 204 LEU A C 1
ATOM 1574 O O . LEU A 1 204 ? 16.695 -2.061 -11.130 1.00 84.56 204 LEU A O 1
ATOM 1578 N N . ALA A 1 205 ? 18.166 -3.670 -11.759 1.00 76.38 205 ALA A N 1
ATOM 1579 C CA . ALA A 1 205 ? 18.720 -3.941 -10.437 1.00 76.38 205 ALA A CA 1
ATOM 1580 C C . ALA A 1 205 ? 19.992 -3.115 -10.196 1.00 76.38 205 ALA A C 1
ATOM 1582 O O . ALA A 1 205 ? 20.807 -2.950 -11.105 1.00 76.38 205 ALA A O 1
ATOM 1583 N N . ASN A 1 206 ? 20.165 -2.608 -8.972 1.00 69.88 206 ASN A N 1
ATOM 1584 C CA . ASN A 1 206 ? 21.423 -1.991 -8.543 1.00 69.88 206 ASN A CA 1
ATOM 1585 C C . ASN A 1 206 ? 22.334 -3.038 -7.892 1.00 69.88 206 ASN A C 1
ATOM 1587 O O . ASN A 1 206 ? 23.548 -3.005 -8.080 1.00 69.88 206 ASN A O 1
ATOM 1591 N N . LEU A 1 207 ? 21.743 -3.952 -7.118 1.00 64.00 207 LEU A N 1
ATOM 1592 C CA . LEU A 1 207 ? 22.422 -5.069 -6.477 1.00 64.00 207 LEU A CA 1
ATOM 1593 C C . LEU A 1 207 ? 21.834 -6.371 -7.037 1.00 64.00 207 LEU A C 1
ATOM 1595 O O . LEU A 1 207 ? 20.768 -6.809 -6.618 1.00 64.00 207 LEU A O 1
ATOM 1599 N N . GLY A 1 208 ? 22.527 -6.986 -7.998 1.00 66.12 208 GLY A N 1
ATOM 1600 C CA . GLY A 1 208 ? 22.107 -8.240 -8.634 1.00 66.12 208 GLY A CA 1
ATOM 1601 C C . GLY A 1 208 ? 21.829 -8.101 -10.130 1.00 66.12 208 GLY A C 1
ATOM 1602 O O . GLY A 1 208 ? 22.380 -7.226 -10.797 1.00 66.12 208 GLY A O 1
ATOM 1603 N N . GLU A 1 209 ? 20.998 -8.992 -10.669 1.00 75.69 209 GLU A N 1
ATOM 1604 C CA . GLU A 1 209 ? 20.699 -9.056 -12.102 1.00 75.69 209 GLU A CA 1
ATOM 1605 C C . GLU A 1 209 ? 19.401 -8.320 -12.446 1.00 75.69 209 GLU A C 1
ATOM 1607 O O . GLU A 1 209 ? 18.375 -8.478 -11.780 1.00 75.69 209 GLU A O 1
ATOM 1612 N N . SER A 1 210 ? 19.436 -7.529 -13.524 1.00 85.56 210 SER A N 1
ATOM 1613 C CA . SER A 1 210 ? 18.229 -6.904 -14.070 1.00 85.56 210 SER A CA 1
ATOM 1614 C C . SER A 1 210 ? 17.258 -7.972 -14.573 1.00 85.56 210 SER A C 1
ATOM 1616 O O . SER A 1 210 ? 17.665 -8.971 -15.166 1.00 85.56 210 SER A O 1
ATOM 1618 N N . ARG A 1 211 ? 15.958 -7.753 -14.365 1.00 84.56 211 ARG A N 1
ATOM 1619 C CA . ARG A 1 211 ? 14.919 -8.749 -14.645 1.00 84.56 211 ARG A CA 1
ATOM 1620 C C . ARG A 1 211 ? 14.000 -8.294 -15.765 1.00 84.56 211 ARG A C 1
ATOM 1622 O O . ARG A 1 211 ? 13.397 -7.227 -15.690 1.00 84.56 211 ARG A O 1
ATOM 1629 N N . VAL A 1 212 ? 13.801 -9.150 -16.759 1.00 91.31 212 VAL A N 1
ATOM 1630 C CA . VAL A 1 212 ? 12.781 -8.934 -17.792 1.00 91.31 212 VAL A CA 1
ATOM 1631 C C . VAL A 1 212 ? 11.389 -9.110 -17.182 1.00 91.31 212 VAL A C 1
ATOM 1633 O O . VAL A 1 212 ? 11.077 -10.157 -16.617 1.00 91.31 212 VAL A O 1
ATOM 1636 N N . ILE A 1 213 ? 10.555 -8.077 -17.294 1.00 90.56 213 ILE A N 1
ATOM 1637 C CA . ILE A 1 213 ? 9.177 -8.045 -16.788 1.00 90.56 213 ILE A CA 1
ATOM 1638 C C . ILE A 1 213 ? 8.185 -8.478 -17.864 1.00 90.56 213 ILE A C 1
ATOM 1640 O O . ILE A 1 213 ? 7.269 -9.242 -17.574 1.00 90.56 213 ILE A O 1
ATOM 1644 N N . ALA A 1 214 ? 8.367 -8.003 -19.097 1.00 93.62 214 ALA A N 1
ATOM 1645 C CA . ALA A 1 214 ? 7.489 -8.330 -20.212 1.00 93.62 214 ALA A CA 1
ATOM 1646 C C . ALA A 1 214 ? 8.252 -8.301 -21.539 1.00 93.62 214 ALA A C 1
ATOM 1648 O O . ALA A 1 214 ? 9.121 -7.455 -21.748 1.00 93.62 214 ALA A O 1
ATOM 1649 N N . ARG A 1 215 ? 7.878 -9.204 -22.447 1.00 96.38 215 ARG A N 1
ATOM 1650 C CA . ARG A 1 215 ? 8.278 -9.202 -23.858 1.00 96.38 215 ARG A CA 1
ATOM 1651 C C . ARG A 1 215 ? 7.018 -9.249 -24.701 1.00 96.38 215 ARG A C 1
ATOM 1653 O O . ARG A 1 215 ? 6.153 -10.085 -24.456 1.00 96.38 215 ARG A O 1
ATOM 1660 N N . THR A 1 216 ? 6.908 -8.356 -25.671 1.00 96.44 216 THR A N 1
ATOM 1661 C CA . THR A 1 216 ? 5.752 -8.273 -26.566 1.00 96.44 216 THR A CA 1
ATOM 1662 C C . THR A 1 216 ? 6.160 -7.650 -27.894 1.00 96.44 216 THR A C 1
ATOM 1664 O O . THR A 1 216 ? 7.285 -7.185 -28.060 1.00 96.44 216 THR A O 1
ATOM 1667 N N . VAL A 1 217 ? 5.239 -7.641 -28.846 1.00 97.38 217 VAL A N 1
ATOM 1668 C CA . VAL A 1 217 ? 5.374 -6.948 -30.125 1.00 97.38 217 VAL A CA 1
ATOM 1669 C C . VAL A 1 217 ? 4.230 -5.941 -30.248 1.00 97.38 217 VAL A C 1
ATOM 1671 O O . VAL A 1 217 ? 3.160 -6.159 -29.674 1.00 97.38 217 VAL A O 1
ATOM 1674 N N . THR A 1 218 ? 4.454 -4.821 -30.935 1.00 97.94 218 THR A N 1
ATOM 1675 C CA . THR A 1 218 ? 3.391 -3.847 -31.201 1.00 97.94 218 THR A CA 1
ATOM 1676 C C . THR A 1 218 ? 2.385 -4.357 -32.236 1.00 97.94 218 THR A C 1
ATOM 1678 O O . THR A 1 218 ? 2.749 -4.978 -33.237 1.00 97.94 218 THR A O 1
ATOM 1681 N N . ASN A 1 219 ? 1.105 -4.075 -32.009 1.00 97.75 219 ASN A N 1
ATOM 1682 C CA . ASN A 1 219 ? -0.005 -4.401 -32.898 1.00 97.75 219 ASN A CA 1
ATOM 1683 C C . ASN A 1 219 ? -0.182 -3.346 -34.009 1.00 97.75 219 ASN A C 1
ATOM 1685 O O . ASN A 1 219 ? 0.625 -2.428 -34.152 1.00 97.75 219 ASN A O 1
ATOM 1689 N N . ALA A 1 220 ? -1.251 -3.470 -34.804 1.00 97.69 220 ALA A N 1
ATOM 1690 C CA . ALA A 1 220 ? -1.555 -2.565 -35.919 1.00 97.69 220 ALA A CA 1
ATOM 1691 C C . ALA A 1 220 ? -1.722 -1.084 -35.515 1.00 97.69 220 ALA A C 1
ATOM 1693 O O . ALA A 1 220 ? -1.506 -0.207 -36.345 1.00 97.69 220 ALA A O 1
ATOM 1694 N N . ASP A 1 221 ? -2.068 -0.808 -34.253 1.00 97.12 221 ASP A N 1
ATOM 1695 C CA . ASP A 1 221 ? -2.164 0.542 -33.680 1.00 97.12 221 ASP A CA 1
ATOM 1696 C C . ASP A 1 221 ? -0.862 0.959 -32.977 1.00 97.12 221 ASP A C 1
ATOM 1698 O O . ASP A 1 221 ? -0.856 1.882 -32.177 1.00 97.12 221 ASP A O 1
ATOM 1702 N N . GLY A 1 222 ? 0.261 0.263 -33.200 1.00 96.56 222 GLY A N 1
ATOM 1703 C CA . GLY A 1 222 ? 1.546 0.582 -32.566 1.00 96.56 222 GLY A CA 1
ATOM 1704 C C . GLY A 1 222 ? 1.565 0.363 -31.048 1.00 96.56 222 GLY A C 1
ATOM 1705 O O . GLY A 1 222 ? 2.507 0.783 -30.379 1.00 96.56 222 GLY A O 1
ATOM 1706 N N . ARG A 1 223 ? 0.540 -0.274 -30.472 1.00 97.44 223 ARG A N 1
ATOM 1707 C CA . ARG A 1 223 ? 0.389 -0.534 -29.028 1.00 97.44 223 ARG A CA 1
ATOM 1708 C C . ARG A 1 223 ? 0.696 -1.981 -28.687 1.00 97.44 223 ARG A C 1
ATOM 1710 O O . ARG A 1 223 ? 0.838 -2.820 -29.564 1.00 97.44 223 ARG A O 1
ATOM 1717 N N . THR A 1 224 ? 0.736 -2.294 -27.401 1.00 95.69 224 THR A N 1
ATOM 1718 C CA . THR A 1 224 ? 0.744 -3.676 -26.909 1.00 95.69 224 THR A CA 1
ATOM 1719 C C . THR A 1 224 ? -0.688 -4.125 -26.614 1.00 95.69 224 THR A C 1
ATOM 1721 O O . THR A 1 224 ? -1.465 -3.348 -26.058 1.00 95.69 224 THR A O 1
ATOM 1724 N N . ASP A 1 225 ? -1.051 -5.363 -26.969 1.00 92.94 225 ASP A N 1
ATOM 1725 C CA . ASP A 1 225 ? -2.428 -5.866 -26.782 1.00 92.94 225 ASP A CA 1
ATOM 1726 C C . ASP A 1 225 ? -2.835 -5.940 -25.306 1.00 92.94 225 ASP A C 1
ATOM 1728 O O . ASP A 1 225 ? -3.992 -5.726 -24.952 1.00 92.94 225 ASP A O 1
ATOM 1732 N N . GLN A 1 226 ? -1.863 -6.210 -24.435 1.00 92.62 226 GLN A N 1
ATOM 1733 C CA . GLN A 1 226 ? -2.002 -6.105 -22.988 1.00 92.62 226 GLN A CA 1
ATOM 1734 C C . GLN A 1 226 ? -1.043 -5.039 -22.447 1.00 92.62 226 GLN A C 1
ATOM 1736 O O . GLN A 1 226 ? 0.012 -4.799 -23.048 1.00 92.62 226 GLN A O 1
ATOM 1741 N N . PRO A 1 227 ? -1.360 -4.393 -21.310 1.00 91.69 227 PRO A N 1
ATOM 1742 C CA . PRO A 1 227 ? -0.393 -3.570 -20.595 1.00 91.69 227 PRO A CA 1
ATOM 1743 C C . PRO A 1 227 ? 0.884 -4.363 -20.280 1.00 91.69 227 PRO A C 1
ATOM 1745 O O . PRO A 1 227 ? 0.819 -5.534 -19.916 1.00 91.69 227 PRO A O 1
ATOM 1748 N N . LEU A 1 228 ? 2.043 -3.707 -20.359 1.00 91.44 228 LEU A N 1
ATOM 1749 C CA . LEU A 1 228 ? 3.336 -4.291 -19.981 1.00 91.44 228 LEU A CA 1
ATOM 1750 C C . LEU A 1 228 ? 3.401 -4.620 -18.481 1.00 91.44 228 LEU A C 1
ATOM 1752 O O . LEU A 1 228 ? 4.128 -5.517 -18.067 1.00 91.44 228 LEU A O 1
ATOM 1756 N N . ILE A 1 229 ? 2.641 -3.882 -17.667 1.00 89.38 229 ILE A N 1
ATOM 1757 C CA . ILE A 1 229 ? 2.382 -4.166 -16.253 1.00 89.38 229 ILE A CA 1
ATOM 1758 C C . ILE A 1 229 ? 0.894 -3.924 -15.996 1.00 89.38 229 ILE A C 1
ATOM 1760 O O . ILE A 1 229 ? 0.364 -2.896 -16.424 1.00 89.38 229 ILE A O 1
ATOM 1764 N N . GLY A 1 230 ? 0.244 -4.816 -15.249 1.00 80.69 230 GLY A N 1
ATOM 1765 C CA . GLY A 1 230 ? -1.104 -4.624 -14.715 1.00 80.69 230 GLY A CA 1
ATOM 1766 C C . GLY A 1 230 ? -1.238 -5.225 -13.316 1.00 80.69 230 GLY A C 1
ATOM 1767 O O . GLY A 1 230 ? -0.544 -6.187 -12.991 1.00 80.69 230 GLY A O 1
ATOM 1768 N N . GLY A 1 231 ? -2.106 -4.642 -12.486 1.00 70.81 231 GLY A N 1
ATOM 1769 C CA . GLY A 1 231 ? -2.409 -5.169 -11.148 1.00 70.81 231 GLY A CA 1
ATOM 1770 C C . GLY A 1 231 ? -1.274 -5.032 -10.125 1.00 70.81 231 GLY A C 1
ATOM 1771 O O . GLY A 1 231 ? -1.318 -5.696 -9.093 1.00 70.81 231 GLY A O 1
ATOM 1772 N N . ARG A 1 232 ? -0.262 -4.200 -10.408 1.00 63.72 232 ARG A N 1
ATOM 1773 C CA . ARG A 1 232 ? 0.806 -3.834 -9.465 1.00 63.72 232 ARG A CA 1
ATOM 1774 C C . ARG A 1 232 ? 0.503 -2.511 -8.790 1.00 63.72 232 ARG A C 1
ATOM 1776 O O . ARG A 1 232 ? 0.037 -1.601 -9.508 1.00 63.72 232 ARG A O 1
#

pLDDT: mean 90.3, std 8.79, range [55.41, 98.19]

Radius of gyration: 20.79 Å; chains: 1; bounding box: 49×32×62 Å

Foldseek 3Di:
DDADALVNLLVDDLVVVLVLCVPLQAPCSVLSNQLNVVDDDQDLVRSLVSSLVSLVPDDPVSLQVSQQRDDAALDPVVVVVDDPPLVVCQNVLQVSVPDDPVLSVLSVVLQVLCCVQQVGGDAASSNVDHSQRSSVVSVVCSPDHNVVVSVVSSVRSSLSSLVVCQVHYDDPDHDPNKDFAWDAAADPVVRAGDWFAWDWDWADHPPDDIDTQDIATAHRRRIGPGTSDTPD

Sequence (232 aa):
MSQISLTALNAASKADFVAALANIVEYSPWIAEKLAEQRPFAGLNQLHAALMAAIQAAEPDAQLALIRAHPDLANKTQRAAGLTAESTDEQNSAGLDRLSDAEYAAFERVNNAYRDKFGFPYIVCVRRHTKDSVLRDFETRLLNIGKTETRRAIEEIGRISALRLDQLVSADDRLKVHGRLSTHVLDNHTGKPAPGIPVELVELANLGESRVIARTVTNADGRTDQPLIGGR

Secondary structure (DSSP, 8-state):
-PPEEHHHHHHS-HHHHHHHHTTTSTT-HHHHHHHHTSPPPSSHHHHHHHHHHHHHTS-HHHHHHHHHHSPPTT-HHHHHT---HHHHHHHHHTTGGG--HHHHHHHHHHHHHHHHHHSS-----GGG--HHHHHHHHHHHTTS-HHHHHHHHHHHHHHHHHHHHHHHEE-SS------EE--B-EETTTTEE-TT-EEEEEE--SSS--EEEEEEE--TTSB-SS-SEE--